Protein AF-A0A4Y9XQF5-F1 (afdb_monomer)

Structure (mmCIF, N/CA/C/O backbone):
data_AF-A0A4Y9XQF5-F1
#
_entry.id   AF-A0A4Y9XQF5-F1
#
loop_
_atom_site.group_PDB
_atom_site.id
_atom_site.type_symbol
_atom_site.label_atom_id
_atom_site.label_alt_id
_atom_site.label_comp_id
_atom_site.label_asym_id
_atom_site.label_entity_id
_atom_site.label_seq_id
_atom_site.pdbx_PDB_ins_code
_atom_site.Cartn_x
_atom_site.Cartn_y
_atom_site.Cartn_z
_atom_site.occupancy
_atom_site.B_iso_or_equiv
_atom_site.auth_seq_id
_atom_site.auth_comp_id
_atom_site.auth_asym_id
_atom_site.auth_atom_id
_atom_site.pdbx_PDB_model_num
ATOM 1 N N . MET A 1 1 ? 14.869 7.915 -9.673 1.00 49.09 1 MET A N 1
ATOM 2 C CA . MET A 1 1 ? 16.108 7.421 -10.308 1.00 49.09 1 MET A CA 1
ATOM 3 C C . MET A 1 1 ? 15.955 7.610 -11.806 1.00 49.09 1 MET A C 1
ATOM 5 O O . MET A 1 1 ? 15.829 6.635 -12.533 1.00 49.09 1 MET A O 1
ATOM 9 N N . ASP A 1 2 ? 15.892 8.864 -12.237 1.00 63.06 2 ASP A N 1
ATOM 10 C CA . ASP A 1 2 ? 15.999 9.206 -13.652 1.00 63.06 2 ASP A CA 1
ATOM 11 C C . ASP A 1 2 ? 17.441 9.650 -13.837 1.00 63.06 2 ASP A C 1
ATOM 13 O O . ASP A 1 2 ? 17.867 10.648 -13.258 1.00 63.06 2 ASP A O 1
ATOM 17 N N . GLY A 1 3 ? 18.235 8.806 -14.481 1.00 75.06 3 GLY A N 1
ATOM 18 C CA . GLY A 1 3 ? 19.676 8.971 -14.527 1.00 75.06 3 GLY A CA 1
ATOM 19 C C . GLY A 1 3 ? 20.261 8.266 -15.733 1.00 75.06 3 GLY A C 1
ATOM 20 O O . GLY A 1 3 ? 19.720 7.275 -16.222 1.00 75.06 3 GLY A O 1
ATOM 21 N N . GLY A 1 4 ? 21.371 8.806 -16.203 1.00 83.50 4 GLY A N 1
ATOM 22 C CA . GLY A 1 4 ? 22.205 8.235 -17.244 1.00 83.50 4 GLY A CA 1
ATOM 23 C C . GLY A 1 4 ? 23.658 8.529 -16.906 1.00 83.50 4 GLY A C 1
ATOM 24 O O . GLY A 1 4 ? 23.952 9.216 -15.924 1.00 83.50 4 GLY A O 1
ATOM 25 N N . PHE A 1 5 ? 24.579 8.012 -17.706 1.00 83.38 5 PHE A N 1
ATOM 26 C CA . PHE A 1 5 ? 25.991 8.330 -17.532 1.00 83.38 5 PHE A CA 1
ATOM 27 C C . PHE A 1 5 ? 26.205 9.815 -17.818 1.00 83.38 5 PHE A C 1
ATOM 29 O O . PHE A 1 5 ? 25.912 10.276 -18.916 1.00 83.38 5 PHE A O 1
ATOM 36 N N . GLN A 1 6 ? 26.660 10.576 -16.825 1.00 86.75 6 GLN A N 1
ATOM 37 C CA . GLN A 1 6 ? 26.893 12.011 -16.963 1.00 86.75 6 GLN A CA 1
ATOM 38 C C . GLN A 1 6 ? 28.387 12.286 -17.080 1.00 86.75 6 GLN A C 1
ATOM 40 O O . GLN A 1 6 ? 29.177 11.765 -16.292 1.00 86.75 6 GLN A O 1
ATOM 45 N N . ALA A 1 7 ? 28.762 13.129 -18.037 1.00 83.75 7 ALA A N 1
ATOM 46 C CA . ALA A 1 7 ? 30.109 13.676 -18.138 1.00 83.75 7 ALA A CA 1
ATOM 47 C C . ALA A 1 7 ? 30.043 15.168 -18.501 1.00 83.75 7 ALA A C 1
ATOM 49 O O . ALA A 1 7 ? 29.021 15.621 -19.030 1.00 83.75 7 ALA A O 1
ATOM 50 N N . PRO A 1 8 ? 31.098 15.949 -18.215 1.00 85.38 8 PRO A N 1
ATOM 51 C CA . PRO A 1 8 ? 31.162 17.342 -18.629 1.00 85.38 8 PRO A CA 1
ATOM 52 C C . PRO A 1 8 ? 31.182 17.424 -20.155 1.00 85.38 8 PRO A C 1
ATOM 54 O O . PRO A 1 8 ? 32.001 16.777 -20.808 1.00 85.38 8 PRO A O 1
ATOM 57 N N . ASP A 1 9 ? 30.297 18.235 -20.720 1.00 80.44 9 ASP A N 1
ATOM 58 C CA . ASP A 1 9 ? 30.325 18.565 -22.136 1.00 80.44 9 ASP A CA 1
ATOM 59 C C . ASP A 1 9 ? 31.641 19.305 -22.466 1.00 80.44 9 ASP A C 1
ATOM 61 O O . ASP A 1 9 ? 31.918 20.343 -21.854 1.00 80.44 9 ASP A O 1
ATOM 65 N N . PRO A 1 10 ? 32.451 18.827 -23.430 1.00 80.94 10 PRO A N 1
ATOM 66 C CA . PRO A 1 10 ? 33.762 19.411 -23.726 1.00 80.94 10 PRO A CA 1
ATOM 67 C C . PRO A 1 10 ? 33.732 20.875 -24.189 1.00 80.94 10 PRO A C 1
ATOM 69 O O . PRO A 1 10 ? 34.760 21.547 -24.141 1.00 80.94 10 PRO A O 1
ATOM 72 N N . ARG A 1 11 ? 32.587 21.379 -24.669 1.00 80.44 11 ARG A N 1
ATOM 73 C CA . ARG A 1 11 ? 32.434 22.748 -25.191 1.00 80.44 11 ARG A CA 1
ATOM 74 C C . ARG A 1 11 ? 31.811 23.694 -24.176 1.00 80.44 11 ARG A C 1
ATOM 76 O O . ARG A 1 11 ? 32.101 24.885 -24.209 1.00 80.44 11 ARG A O 1
ATOM 83 N N . THR A 1 12 ? 30.935 23.193 -23.311 1.00 84.88 12 THR A N 1
ATOM 84 C CA . THR A 1 12 ? 30.158 24.035 -22.384 1.00 84.88 12 THR A CA 1
ATOM 85 C C . THR A 1 12 ? 30.502 23.818 -20.912 1.00 84.88 12 THR A C 1
ATOM 87 O O . THR A 1 12 ? 30.064 24.603 -20.073 1.00 84.88 12 THR A O 1
ATOM 90 N N . GLY A 1 13 ? 31.250 22.762 -20.575 1.00 82.31 13 GLY A N 1
ATOM 91 C CA . GLY A 1 13 ? 31.612 22.389 -19.204 1.00 82.31 13 GLY A CA 1
ATOM 92 C C . GLY A 1 13 ? 30.435 21.923 -18.337 1.00 82.31 13 GLY A C 1
ATOM 93 O O . GLY A 1 13 ? 30.634 21.530 -17.189 1.00 82.31 13 GLY A O 1
ATOM 94 N N . LYS A 1 14 ? 29.202 21.954 -18.858 1.00 86.56 14 LYS A N 1
ATOM 95 C CA . LYS A 1 14 ? 28.000 21.513 -18.144 1.00 86.56 14 LYS A CA 1
ATOM 96 C C . LYS A 1 14 ? 27.903 19.994 -18.167 1.00 86.56 14 LYS A C 1
ATOM 98 O O . LYS A 1 14 ? 28.205 19.368 -19.177 1.00 86.56 14 LYS A O 1
ATOM 103 N N . LEU A 1 15 ? 27.437 19.404 -17.068 1.00 83.00 15 LEU A N 1
ATOM 104 C CA . LEU A 1 15 ? 27.129 17.976 -17.025 1.00 83.00 15 LEU A CA 1
ATOM 105 C C . LEU A 1 15 ? 25.978 17.673 -17.987 1.00 83.00 15 LEU A C 1
ATOM 107 O O . LEU A 1 15 ? 24.888 18.232 -17.856 1.00 83.00 15 LEU A O 1
ATOM 111 N N . SER A 1 16 ? 26.224 16.779 -18.938 1.00 83.88 16 SER A N 1
ATOM 112 C CA . SER A 1 16 ? 25.218 16.270 -19.866 1.00 83.88 16 SER A CA 1
ATOM 113 C C . SER A 1 16 ? 25.220 14.745 -19.862 1.00 83.88 16 SER A C 1
ATOM 115 O O . SER A 1 16 ? 26.225 14.103 -19.540 1.00 83.88 16 SER A O 1
ATOM 117 N N . VAL A 1 17 ? 24.063 14.153 -20.166 1.00 83.81 17 VAL A N 1
ATOM 118 C CA . VAL A 1 17 ? 23.943 12.699 -20.298 1.00 83.81 17 VAL A CA 1
ATOM 119 C C . VAL A 1 17 ? 24.633 12.272 -21.591 1.00 83.81 17 VAL A C 1
ATOM 121 O O . VAL A 1 17 ? 24.325 12.787 -22.664 1.00 83.81 17 VAL A O 1
ATOM 124 N N . GLN A 1 18 ? 25.560 11.331 -21.477 1.00 81.12 18 GLN A N 1
ATOM 125 C CA . GLN A 1 18 ? 26.385 10.830 -22.566 1.00 81.12 18 GLN A CA 1
ATOM 126 C C . GLN A 1 18 ? 25.919 9.446 -23.012 1.00 81.12 18 GLN A C 1
ATOM 128 O O . GLN A 1 18 ? 25.572 8.592 -22.192 1.00 81.12 18 GLN A O 1
ATOM 133 N N . ASN A 1 19 ? 25.980 9.199 -24.320 1.00 82.50 19 ASN A N 1
ATOM 134 C CA . ASN A 1 19 ? 25.888 7.850 -24.861 1.00 82.50 19 ASN A CA 1
ATOM 135 C C . ASN A 1 19 ? 27.298 7.244 -24.911 1.00 82.50 19 ASN A C 1
ATOM 137 O O . ASN A 1 19 ? 28.129 7.655 -25.716 1.00 82.50 19 ASN A O 1
ATOM 141 N N . ILE A 1 20 ? 27.555 6.264 -24.047 1.00 83.94 20 ILE A N 1
ATOM 142 C CA . ILE A 1 20 ? 28.860 5.598 -23.916 1.00 83.94 20 ILE A CA 1
ATOM 143 C C . ILE A 1 20 ? 29.009 4.361 -24.825 1.00 83.94 20 ILE A C 1
ATOM 145 O O . ILE A 1 20 ? 29.818 3.482 -24.543 1.00 83.94 20 ILE A O 1
ATOM 149 N N . GLY A 1 21 ? 28.213 4.260 -25.896 1.00 83.19 21 GLY A N 1
ATOM 150 C CA . GLY A 1 21 ? 28.225 3.121 -26.824 1.00 83.19 21 GLY A CA 1
ATOM 151 C C . GLY A 1 21 ? 27.353 1.940 -26.388 1.00 83.19 21 GLY A C 1
ATOM 152 O O . GLY A 1 21 ? 27.487 0.842 -26.923 1.00 83.19 21 GLY A O 1
ATOM 153 N N . LEU A 1 22 ? 26.456 2.152 -25.421 1.00 86.44 22 LEU A N 1
ATOM 154 C CA . LEU A 1 22 ? 25.441 1.174 -25.033 1.00 86.44 22 LEU A CA 1
ATOM 155 C C . LEU A 1 22 ? 24.178 1.346 -25.886 1.00 86.44 22 LEU A C 1
ATOM 157 O O . LEU A 1 22 ? 23.911 2.411 -26.439 1.00 86.44 22 LEU A O 1
ATOM 161 N N . SER A 1 23 ? 23.348 0.305 -25.939 1.00 87.00 23 SER A N 1
ATOM 162 C CA . SER A 1 23 ? 22.042 0.337 -26.615 1.00 87.00 23 SER A CA 1
ATOM 163 C C . SER A 1 23 ? 20.982 1.179 -25.888 1.00 87.00 23 SER A C 1
ATOM 165 O O . SER A 1 23 ? 19.836 1.238 -26.327 1.00 87.00 23 SER A O 1
ATOM 167 N N . PHE A 1 24 ? 21.349 1.827 -24.781 1.00 87.19 24 PHE A N 1
ATOM 168 C CA . PHE A 1 24 ? 20.503 2.719 -24.002 1.00 87.19 24 PHE A CA 1
ATOM 169 C C . PHE A 1 24 ? 21.320 3.896 -23.459 1.00 87.19 24 PHE A C 1
ATOM 171 O O . PHE A 1 24 ? 22.504 3.762 -23.152 1.00 87.19 24 PHE A O 1
ATOM 178 N N . THR A 1 25 ? 20.657 5.039 -23.291 1.00 86.62 25 THR A N 1
ATOM 179 C CA . THR A 1 25 ? 21.267 6.262 -22.741 1.00 86.62 25 THR A CA 1
ATOM 180 C C . THR A 1 25 ? 20.861 6.482 -21.283 1.00 86.62 25 THR A C 1
ATOM 182 O O . THR A 1 25 ? 21.684 6.851 -20.444 1.00 86.62 25 THR A O 1
ATOM 185 N N . MET A 1 26 ? 19.597 6.205 -20.956 1.00 88.00 26 MET A N 1
ATOM 186 C CA . MET A 1 26 ? 19.074 6.289 -19.595 1.00 88.00 26 MET A CA 1
ATOM 187 C C . MET A 1 26 ? 19.065 4.909 -18.945 1.00 88.00 26 MET A C 1
ATOM 189 O O . MET A 1 26 ? 18.709 3.916 -19.580 1.00 88.00 26 MET A O 1
ATOM 193 N N . TRP A 1 27 ? 19.397 4.828 -17.658 1.00 87.69 27 TRP A N 1
ATOM 194 C CA . TRP A 1 27 ? 19.518 3.548 -16.953 1.00 87.69 27 TRP A CA 1
ATOM 195 C C . TRP A 1 27 ? 18.225 2.728 -16.953 1.00 87.69 27 TRP A C 1
ATOM 197 O O . TRP A 1 27 ? 18.277 1.505 -17.038 1.00 87.69 27 TRP A O 1
ATOM 207 N N . HIS A 1 28 ? 17.056 3.374 -16.896 1.00 87.06 28 HIS A N 1
ATOM 208 C CA . HIS A 1 28 ? 15.778 2.659 -16.932 1.00 87.06 28 HIS A CA 1
ATOM 209 C C . HIS A 1 28 ? 15.523 1.971 -18.283 1.00 87.06 28 HIS A C 1
ATOM 211 O O . HIS A 1 28 ? 14.832 0.957 -18.316 1.00 87.06 28 HIS A O 1
ATOM 217 N N . ASP A 1 29 ? 16.093 2.464 -19.388 1.00 90.25 29 ASP A N 1
ATOM 218 C CA . ASP A 1 29 ? 15.920 1.864 -20.719 1.00 90.25 29 ASP A CA 1
ATOM 219 C C . ASP A 1 29 ? 16.718 0.555 -20.871 1.00 90.25 29 ASP A C 1
ATOM 221 O O . ASP A 1 29 ? 16.487 -0.207 -21.807 1.00 90.25 29 ASP A O 1
ATOM 225 N N . ALA A 1 30 ? 17.586 0.228 -19.908 1.00 91.94 30 ALA A N 1
ATOM 226 C CA . ALA A 1 30 ? 18.215 -1.085 -19.814 1.00 91.94 30 ALA A CA 1
ATOM 227 C C . ALA A 1 30 ? 17.251 -2.184 -19.330 1.00 91.94 30 ALA A C 1
ATOM 229 O O . ALA A 1 30 ? 17.494 -3.365 -19.576 1.00 91.94 30 ALA A O 1
ATOM 230 N N . LEU A 1 31 ? 16.164 -1.830 -18.631 1.00 93.38 31 LEU A N 1
ATOM 231 C CA . LEU A 1 31 ? 15.277 -2.807 -17.988 1.00 93.38 31 LEU A CA 1
ATOM 232 C C . LEU A 1 31 ? 14.642 -3.793 -18.991 1.00 93.38 31 LEU A C 1
ATOM 234 O O . LEU A 1 31 ? 14.759 -4.997 -18.751 1.00 93.38 31 LEU A O 1
ATOM 238 N N . PRO A 1 32 ? 14.074 -3.365 -20.139 1.00 93.50 32 PRO A N 1
ATOM 239 C CA . PRO A 1 32 ? 13.540 -4.307 -21.127 1.00 93.50 32 PRO A CA 1
ATOM 240 C C . PRO A 1 32 ? 14.615 -5.233 -21.716 1.00 93.50 32 PRO A C 1
ATOM 242 O O . PRO A 1 32 ? 14.356 -6.407 -21.982 1.00 93.50 32 PRO A O 1
ATOM 245 N N . LEU A 1 33 ? 15.852 -4.744 -21.876 1.00 94.19 33 LEU A N 1
ATOM 246 C CA . LEU A 1 33 ? 16.977 -5.563 -22.343 1.00 94.19 33 LEU A CA 1
ATOM 247 C C . LEU A 1 33 ? 17.315 -6.662 -21.328 1.00 94.19 33 LEU A C 1
ATOM 249 O O . LEU A 1 33 ? 17.513 -7.816 -21.707 1.00 94.19 33 LEU A O 1
ATOM 253 N N . CYS A 1 34 ? 17.313 -6.326 -20.037 1.00 93.88 34 CYS A N 1
ATOM 254 C CA . CYS A 1 34 ? 17.490 -7.291 -18.955 1.00 93.88 34 CYS A CA 1
ATOM 255 C C . CYS A 1 34 ? 16.362 -8.329 -18.928 1.00 93.88 34 CYS A C 1
ATOM 257 O O . CYS A 1 34 ? 16.639 -9.522 -18.805 1.00 93.88 34 CYS A O 1
ATOM 259 N N . ALA A 1 35 ? 15.104 -7.906 -19.076 1.00 94.50 35 ALA A N 1
ATOM 260 C CA . ALA A 1 35 ? 13.962 -8.818 -19.118 1.00 94.50 35 ALA A CA 1
ATOM 261 C C . ALA A 1 35 ? 14.067 -9.798 -20.301 1.00 94.50 35 ALA A C 1
ATOM 263 O O . ALA A 1 35 ? 13.893 -11.006 -20.126 1.00 94.50 35 ALA A O 1
ATOM 264 N N . ASN A 1 36 ? 14.448 -9.307 -21.484 1.00 94.38 36 ASN A N 1
ATOM 265 C CA . ASN A 1 36 ? 14.686 -10.141 -22.664 1.00 94.38 36 ASN A CA 1
ATOM 266 C C . ASN A 1 36 ? 15.846 -11.121 -22.460 1.00 94.38 36 ASN A C 1
ATOM 268 O O . ASN A 1 36 ? 15.717 -12.296 -22.800 1.00 94.38 36 ASN A O 1
ATOM 272 N N . ALA A 1 37 ? 16.946 -10.680 -21.847 1.00 94.56 37 ALA A N 1
ATOM 273 C CA . ALA A 1 37 ? 18.074 -11.550 -21.525 1.00 94.56 37 ALA A CA 1
ATOM 274 C C . ALA A 1 37 ? 17.695 -12.657 -20.524 1.00 94.56 37 ALA A C 1
ATOM 276 O O . ALA A 1 37 ? 18.162 -13.787 -20.663 1.00 94.56 37 ALA A O 1
ATOM 277 N N . ILE A 1 38 ? 16.831 -12.368 -19.542 1.00 94.12 38 ILE A N 1
ATOM 278 C CA . ILE A 1 38 ? 16.291 -13.382 -18.621 1.00 94.12 38 ILE A CA 1
ATOM 279 C C . ILE A 1 38 ? 15.457 -14.405 -19.400 1.00 94.12 38 ILE A C 1
ATOM 281 O O . ILE A 1 38 ? 15.679 -15.608 -19.264 1.00 94.12 38 ILE A O 1
ATOM 285 N N . ARG A 1 39 ? 14.543 -13.946 -20.264 1.00 92.69 39 ARG A N 1
ATOM 286 C CA . ARG A 1 39 ? 13.700 -14.839 -21.078 1.00 92.69 39 ARG A CA 1
ATOM 287 C C . ARG A 1 39 ? 14.516 -15.707 -22.034 1.00 92.69 39 ARG A C 1
ATOM 289 O O . ARG A 1 39 ? 14.214 -16.888 -22.175 1.00 92.69 39 ARG A O 1
ATOM 296 N N . ALA A 1 40 ? 15.582 -15.165 -22.622 1.00 94.19 40 ALA A N 1
ATOM 297 C CA . ALA A 1 40 ? 16.465 -15.889 -23.539 1.00 94.19 40 ALA A CA 1
ATOM 298 C C . ALA A 1 40 ? 17.167 -17.099 -22.894 1.00 94.19 40 ALA A C 1
ATOM 300 O O . ALA A 1 40 ? 17.552 -18.028 -23.598 1.00 94.19 40 ALA A O 1
ATOM 301 N N . ARG A 1 41 ? 17.298 -17.136 -21.560 1.00 91.88 41 ARG A N 1
ATOM 302 C CA . ARG A 1 41 ? 17.838 -18.304 -20.838 1.00 91.88 41 ARG A CA 1
ATOM 303 C C . ARG A 1 41 ? 16.881 -19.497 -20.818 1.00 91.88 41 ARG A C 1
ATOM 305 O O . ARG A 1 41 ? 17.304 -20.585 -20.441 1.00 91.88 41 ARG A O 1
ATOM 312 N N . GLY A 1 42 ? 15.605 -19.298 -21.159 1.00 89.00 42 GLY A N 1
ATOM 313 C CA . GLY A 1 42 ? 14.605 -20.365 -21.249 1.00 89.00 42 GLY A CA 1
ATOM 314 C C . GLY A 1 42 ? 14.233 -21.015 -19.913 1.00 89.00 42 GLY A C 1
ATOM 315 O O . GLY A 1 42 ? 13.722 -22.129 -19.907 1.00 89.00 42 GLY A O 1
ATOM 316 N N . ARG A 1 43 ? 14.500 -20.350 -18.781 1.00 90.25 43 ARG A N 1
ATOM 317 C CA . ARG A 1 43 ? 14.237 -20.866 -17.429 1.00 90.25 43 ARG A CA 1
ATOM 318 C C . ARG A 1 43 ? 12.836 -20.474 -16.942 1.00 90.25 43 ARG A C 1
ATOM 320 O O . ARG A 1 43 ? 12.606 -19.287 -16.698 1.00 90.25 43 ARG A O 1
ATOM 327 N N . PRO A 1 44 ? 11.895 -21.424 -16.772 1.00 83.38 44 PRO A N 1
ATOM 328 C CA . PRO A 1 44 ? 10.521 -21.101 -16.380 1.00 83.38 44 PRO A CA 1
ATOM 329 C C . PRO A 1 44 ? 10.407 -20.456 -14.991 1.00 83.38 44 PRO A C 1
ATOM 331 O O . PRO A 1 44 ? 9.535 -19.619 -14.774 1.00 83.38 44 PRO A O 1
ATOM 334 N N . ASP A 1 45 ? 11.307 -20.793 -14.066 1.00 84.75 45 ASP A N 1
ATOM 335 C CA . ASP A 1 45 ? 11.369 -20.239 -12.707 1.00 84.75 45 ASP A CA 1
ATOM 336 C C . ASP A 1 45 ? 11.851 -18.776 -12.662 1.00 84.75 45 ASP A C 1
ATOM 338 O O . ASP A 1 45 ? 11.676 -18.084 -11.656 1.00 84.75 45 ASP A O 1
ATOM 342 N N . GLU A 1 46 ? 12.434 -18.273 -13.754 1.00 89.94 46 GLU A N 1
ATOM 343 C CA . GLU A 1 46 ? 12.861 -16.877 -13.889 1.00 89.94 46 GLU A CA 1
ATOM 344 C C . GLU A 1 46 ? 11.837 -16.009 -14.645 1.00 89.94 46 GLU A C 1
ATOM 346 O O . GLU A 1 46 ? 11.996 -14.786 -14.686 1.00 89.94 46 GLU A O 1
ATOM 351 N N . ALA A 1 47 ? 10.760 -16.594 -15.185 1.00 89.06 47 ALA A N 1
ATOM 352 C CA . ALA A 1 47 ? 9.738 -15.863 -15.942 1.00 89.06 47 ALA A CA 1
ATOM 353 C C . ALA A 1 47 ? 9.102 -14.732 -15.117 1.00 89.06 47 ALA A C 1
ATOM 355 O O . ALA A 1 47 ? 8.932 -13.614 -15.607 1.00 89.06 47 ALA A O 1
ATOM 356 N N . ASP A 1 48 ? 8.838 -14.989 -13.833 1.00 91.56 48 ASP A N 1
ATOM 357 C CA . ASP A 1 48 ? 8.271 -13.986 -12.934 1.00 91.56 48 ASP A CA 1
ATOM 358 C C . ASP A 1 48 ? 9.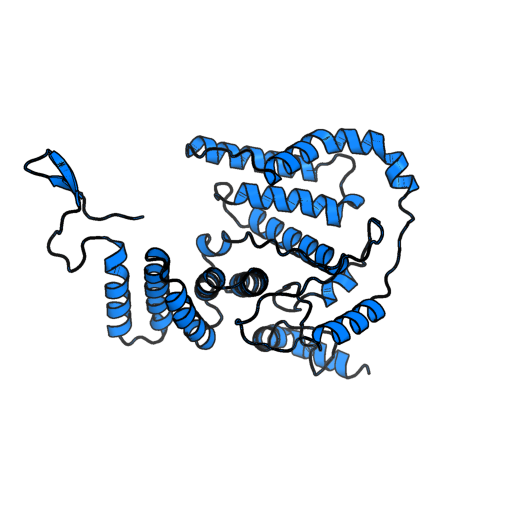225 -12.800 -12.707 1.00 91.56 48 ASP A C 1
ATOM 360 O O . ASP A 1 48 ? 8.771 -11.660 -12.581 1.00 91.56 48 ASP A O 1
ATOM 364 N N . LYS A 1 49 ? 10.546 -13.043 -12.719 1.00 92.00 49 LYS A N 1
ATOM 365 C CA . LYS A 1 49 ? 11.573 -11.996 -12.579 1.00 92.00 49 LYS A CA 1
ATOM 366 C C . LYS A 1 49 ? 11.596 -11.088 -13.807 1.00 92.00 49 LYS A C 1
ATOM 368 O O . LYS A 1 49 ? 11.677 -9.874 -13.644 1.00 92.00 49 LYS A O 1
ATOM 373 N N . ALA A 1 50 ? 11.499 -11.655 -15.011 1.00 94.12 50 ALA A N 1
ATOM 374 C CA . ALA A 1 50 ? 11.426 -10.873 -16.246 1.00 94.12 50 ALA A CA 1
ATOM 375 C C . ALA A 1 50 ? 10.177 -9.977 -16.268 1.00 94.12 50 ALA A C 1
ATOM 377 O O . ALA A 1 50 ? 10.279 -8.783 -16.544 1.00 94.12 50 ALA A O 1
ATOM 378 N N . ASP A 1 51 ? 9.020 -10.520 -15.878 1.00 94.31 51 ASP A N 1
ATOM 379 C CA . ASP A 1 51 ? 7.772 -9.754 -15.831 1.00 94.31 51 ASP A CA 1
ATOM 380 C C . ASP A 1 51 ? 7.826 -8.631 -14.782 1.00 94.31 51 ASP A C 1
ATOM 382 O O . ASP A 1 51 ? 7.360 -7.525 -15.042 1.00 94.31 51 ASP A O 1
ATOM 386 N N . MET A 1 52 ? 8.451 -8.856 -13.619 1.00 92.94 52 MET A N 1
ATOM 387 C CA . MET A 1 52 ? 8.666 -7.792 -12.626 1.00 92.94 52 MET A CA 1
ATOM 388 C C . MET A 1 52 ? 9.531 -6.643 -13.169 1.00 92.94 52 MET A C 1
ATOM 390 O O . MET A 1 52 ? 9.267 -5.480 -12.856 1.00 92.94 52 MET A O 1
ATOM 394 N N . VAL A 1 53 ? 10.550 -6.950 -13.977 1.00 94.25 53 VAL A N 1
ATOM 395 C CA . VAL A 1 53 ? 11.430 -5.944 -14.592 1.00 94.25 53 VAL A CA 1
ATOM 396 C C . VAL A 1 53 ? 10.672 -5.113 -15.631 1.00 94.25 53 VAL A C 1
ATOM 398 O O . VAL A 1 53 ? 10.749 -3.883 -15.586 1.00 94.25 53 VAL A O 1
ATOM 401 N N . ASP A 1 54 ? 9.876 -5.749 -16.494 1.00 94.62 54 ASP A N 1
ATOM 402 C CA . ASP A 1 54 ? 9.042 -5.039 -17.475 1.00 94.62 54 ASP A CA 1
ATOM 403 C C . ASP A 1 54 ? 7.979 -4.173 -16.803 1.00 94.62 54 ASP A C 1
ATOM 405 O O . ASP A 1 54 ? 7.808 -3.006 -17.153 1.00 94.62 54 ASP A O 1
ATOM 409 N N . LEU A 1 55 ? 7.304 -4.700 -15.779 1.00 92.44 55 LEU A N 1
ATOM 410 C CA . LEU A 1 55 ? 6.346 -3.926 -14.994 1.00 92.44 55 LEU A CA 1
ATOM 411 C C . LEU A 1 55 ? 7.008 -2.696 -14.370 1.00 92.44 55 LEU A C 1
ATOM 413 O O . LEU A 1 55 ? 6.438 -1.606 -14.410 1.00 92.44 55 LEU A O 1
ATOM 417 N N . LYS A 1 56 ? 8.228 -2.829 -13.832 1.00 89.62 56 LYS A N 1
ATOM 418 C CA . LYS A 1 56 ? 8.954 -1.682 -13.277 1.00 89.62 56 LYS A CA 1
ATOM 419 C C . LYS A 1 56 ? 9.274 -0.640 -14.347 1.00 89.62 56 LYS A C 1
ATOM 421 O O . LYS A 1 56 ? 9.114 0.547 -14.072 1.00 89.62 56 LYS A O 1
ATOM 426 N N . TYR A 1 57 ? 9.695 -1.065 -15.537 1.00 91.62 57 TYR A N 1
ATOM 427 C CA . TYR A 1 57 ? 9.934 -0.170 -16.670 1.00 91.62 57 TYR A CA 1
ATOM 428 C C . TYR A 1 57 ? 8.668 0.595 -17.073 1.00 91.62 57 TYR A C 1
ATOM 430 O O . TYR A 1 57 ? 8.686 1.824 -17.132 1.00 91.62 57 TYR A O 1
ATOM 438 N N . LEU A 1 58 ? 7.554 -0.115 -17.270 1.00 90.00 58 LEU A N 1
ATOM 439 C CA . LEU A 1 58 ? 6.279 0.486 -17.668 1.00 90.00 58 LEU A CA 1
ATOM 440 C C . LEU A 1 58 ? 5.767 1.481 -16.620 1.00 90.00 58 LEU A C 1
ATOM 442 O O . LEU A 1 58 ? 5.308 2.564 -16.976 1.00 90.00 58 LEU A O 1
ATOM 446 N N . ILE A 1 59 ? 5.910 1.163 -15.329 1.00 85.88 59 ILE A N 1
ATOM 447 C CA . ILE A 1 59 ? 5.564 2.078 -14.231 1.00 85.88 59 ILE A CA 1
ATOM 448 C C . ILE A 1 59 ? 6.445 3.335 -14.266 1.00 85.88 59 ILE A C 1
ATOM 450 O O . ILE A 1 59 ? 5.930 4.438 -14.102 1.00 85.88 59 ILE A O 1
ATOM 454 N N . LEU A 1 60 ? 7.754 3.199 -14.514 1.00 84.56 60 LEU A N 1
ATOM 455 C CA . LEU A 1 60 ? 8.663 4.348 -14.641 1.00 84.56 60 LEU A CA 1
ATOM 456 C C . LEU A 1 60 ? 8.323 5.235 -15.847 1.00 84.56 60 LEU A C 1
ATOM 458 O O . LEU A 1 60 ? 8.461 6.450 -15.758 1.00 84.56 60 LEU A O 1
ATOM 462 N N . LYS A 1 61 ? 7.837 4.650 -16.946 1.00 86.00 61 LYS A N 1
ATOM 463 C CA . LYS A 1 61 ? 7.374 5.378 -18.140 1.00 86.00 61 LYS A CA 1
ATOM 464 C C . LYS A 1 61 ? 5.929 5.882 -18.039 1.00 86.00 61 LYS A C 1
ATOM 466 O O . LYS A 1 61 ? 5.394 6.360 -19.034 1.00 86.00 61 LYS A O 1
ATOM 471 N N . ALA A 1 62 ? 5.290 5.756 -16.872 1.00 84.69 62 ALA A N 1
ATOM 472 C CA . ALA A 1 62 ? 3.879 6.084 -16.652 1.00 84.69 62 ALA A CA 1
ATOM 473 C C . ALA A 1 62 ? 2.898 5.343 -17.594 1.00 84.69 62 ALA A C 1
ATOM 475 O O . ALA A 1 62 ? 1.762 5.766 -17.796 1.00 84.69 62 ALA A O 1
ATOM 476 N N . GLN A 1 63 ? 3.298 4.191 -18.139 1.00 88.31 63 GLN A N 1
ATOM 477 C CA . GLN A 1 63 ? 2.487 3.352 -19.027 1.00 88.31 63 GLN A CA 1
ATOM 478 C C . GLN A 1 63 ? 1.648 2.347 -18.224 1.00 88.31 63 GLN A C 1
ATOM 480 O O . GLN A 1 63 ? 1.747 1.128 -18.390 1.00 88.31 63 GLN A O 1
ATOM 485 N N . VAL A 1 64 ? 0.801 2.871 -17.334 1.00 86.19 64 VAL A N 1
ATOM 486 C CA . VAL A 1 64 ? 0.029 2.074 -16.363 1.00 86.19 64 VAL A CA 1
ATOM 487 C C . VAL A 1 64 ? -0.899 1.066 -17.047 1.00 86.19 64 VAL A C 1
ATOM 489 O O . VAL A 1 64 ? -0.954 -0.087 -16.629 1.00 86.19 64 VAL A O 1
ATOM 492 N N . ALA A 1 65 ? -1.569 1.445 -18.140 1.00 87.62 65 ALA A N 1
ATOM 493 C CA . ALA A 1 65 ? -2.489 0.553 -18.851 1.00 87.62 65 ALA A CA 1
ATOM 494 C C . ALA A 1 65 ? -1.804 -0.738 -19.343 1.00 87.62 65 ALA A C 1
ATOM 496 O O . ALA A 1 65 ? -2.330 -1.837 -19.165 1.00 87.62 65 ALA A O 1
ATOM 497 N N . GLN A 1 66 ? -0.594 -0.625 -19.899 1.00 90.19 66 GLN A N 1
ATOM 498 C CA . GLN A 1 66 ? 0.181 -1.786 -20.348 1.00 90.19 66 GLN A CA 1
ATOM 499 C C . GLN A 1 66 ? 0.675 -2.620 -19.160 1.00 90.19 66 GLN A C 1
ATOM 501 O O . GLN A 1 66 ? 0.618 -3.852 -19.201 1.00 90.19 66 GLN A O 1
ATOM 506 N N . ALA A 1 67 ? 1.097 -1.959 -18.076 1.00 89.62 67 ALA A N 1
ATOM 507 C CA . ALA A 1 67 ? 1.519 -2.636 -16.854 1.00 89.62 67 ALA A CA 1
ATOM 508 C C . ALA A 1 67 ? 0.383 -3.486 -16.260 1.00 89.62 67 ALA A C 1
ATOM 510 O O . ALA A 1 67 ? 0.603 -4.641 -15.895 1.00 89.62 67 ALA A O 1
ATOM 511 N N . VAL A 1 68 ? -0.849 -2.969 -16.237 1.00 88.50 68 VAL A N 1
ATOM 512 C CA . VAL A 1 68 ? -2.029 -3.706 -15.756 1.00 88.50 68 VAL A CA 1
ATOM 513 C C . VAL A 1 68 ? -2.272 -4.972 -16.579 1.00 88.50 68 VAL A C 1
ATOM 515 O O . VAL A 1 68 ? -2.523 -6.031 -16.004 1.00 88.50 68 VAL A O 1
ATOM 518 N N . VAL A 1 69 ? -2.155 -4.913 -17.910 1.00 92.44 69 VAL A N 1
ATOM 519 C CA . VAL A 1 69 ? -2.353 -6.087 -18.783 1.00 92.44 69 VAL A CA 1
ATOM 520 C C . VAL A 1 69 ? -1.348 -7.196 -18.466 1.00 92.44 69 VAL A C 1
ATOM 522 O O . VAL A 1 69 ? -1.738 -8.360 -18.329 1.00 92.44 69 VAL A O 1
ATOM 525 N N . ILE A 1 70 ? -0.066 -6.849 -18.317 1.00 93.00 70 ILE A N 1
ATOM 526 C CA . ILE A 1 70 ? 0.982 -7.816 -17.960 1.00 93.00 70 ILE A CA 1
ATOM 527 C C . ILE A 1 70 ? 0.726 -8.375 -16.559 1.00 93.00 70 ILE A C 1
ATOM 529 O O . ILE A 1 70 ? 0.729 -9.593 -16.371 1.00 93.00 70 ILE A O 1
ATOM 533 N N . ALA A 1 71 ? 0.432 -7.510 -15.589 1.00 90.69 71 ALA A N 1
ATOM 534 C CA . ALA A 1 71 ? 0.202 -7.916 -14.209 1.00 90.69 71 ALA A CA 1
ATOM 535 C C . ALA A 1 71 ? -1.008 -8.855 -14.069 1.00 90.69 71 ALA A C 1
ATOM 537 O O . ALA A 1 71 ? -0.924 -9.837 -13.333 1.00 90.69 71 ALA A O 1
ATOM 538 N N . ARG A 1 72 ? -2.104 -8.638 -14.817 1.00 89.00 72 ARG A N 1
ATOM 539 C CA . ARG A 1 72 ? -3.273 -9.542 -14.806 1.00 89.00 72 ARG A CA 1
ATOM 540 C C . ARG A 1 72 ? -2.904 -10.952 -15.265 1.00 89.00 72 ARG A C 1
ATOM 542 O O . ARG A 1 72 ? -3.277 -11.921 -14.605 1.00 89.00 72 ARG A O 1
ATOM 549 N N . LYS A 1 73 ? -2.138 -11.072 -16.355 1.00 90.81 73 LYS A N 1
ATOM 550 C CA . LYS A 1 73 ? -1.650 -12.371 -16.852 1.00 90.81 73 LYS A CA 1
ATOM 551 C C . LYS A 1 73 ? -0.690 -13.023 -15.854 1.00 90.81 73 LYS A C 1
ATOM 553 O O . LYS A 1 73 ? -0.790 -14.219 -15.589 1.00 90.81 73 LYS A O 1
ATOM 558 N N . ALA A 1 74 ? 0.199 -12.233 -15.260 1.00 90.94 74 ALA A N 1
ATOM 559 C CA . ALA A 1 74 ? 1.184 -12.721 -14.306 1.00 90.94 74 ALA A CA 1
ATOM 560 C C . ALA A 1 74 ? 0.538 -13.234 -13.003 1.00 90.94 74 ALA A C 1
ATOM 562 O O . ALA A 1 74 ? 0.920 -14.297 -12.524 1.00 90.94 74 ALA A O 1
ATOM 563 N N . VAL A 1 75 ? -0.505 -12.571 -12.482 1.00 86.94 75 VAL A N 1
ATOM 564 C CA . VAL A 1 75 ? -1.268 -13.045 -11.305 1.00 86.94 75 VAL A CA 1
ATOM 565 C C . VAL A 1 75 ? -1.980 -14.371 -11.575 1.00 86.94 75 VAL A C 1
ATOM 567 O O . VAL A 1 75 ? -2.043 -15.215 -10.684 1.00 86.94 75 VAL A O 1
ATOM 570 N N . GLN A 1 76 ? -2.509 -14.578 -12.785 1.00 86.00 76 GLN A N 1
ATOM 571 C CA . GLN A 1 76 ? -3.130 -15.858 -13.150 1.00 86.00 76 GLN A CA 1
ATOM 572 C C . GLN A 1 76 ? -2.110 -17.003 -13.162 1.00 86.00 76 GLN A C 1
ATOM 574 O O . GLN A 1 76 ? -2.443 -18.115 -12.758 1.00 86.00 76 GLN A O 1
ATOM 579 N N . ARG A 1 77 ? -0.872 -16.724 -13.592 1.00 88.38 77 ARG A N 1
ATOM 580 C CA . ARG A 1 77 ? 0.230 -17.694 -13.593 1.00 88.38 77 ARG A CA 1
ATOM 581 C C . ARG A 1 77 ? 0.770 -17.951 -12.186 1.00 88.38 77 ARG A C 1
ATOM 583 O O . ARG A 1 77 ? 0.937 -19.104 -11.802 1.00 88.38 77 ARG A O 1
ATOM 590 N N . ASN A 1 78 ? 1.045 -16.891 -11.428 1.00 87.06 78 ASN A N 1
ATOM 591 C CA . ASN A 1 78 ? 1.571 -16.967 -10.072 1.00 87.06 78 ASN A CA 1
ATOM 592 C C . ASN A 1 78 ? 0.936 -15.891 -9.165 1.00 87.06 78 ASN A C 1
ATOM 594 O O . ASN A 1 78 ? 1.397 -14.744 -9.128 1.00 87.06 78 ASN A O 1
ATOM 598 N N . PRO A 1 79 ? -0.095 -16.247 -8.376 1.00 84.38 79 PRO A N 1
ATOM 599 C CA . PRO A 1 79 ? -0.803 -15.298 -7.521 1.00 84.38 79 PRO A CA 1
ATOM 600 C C . PRO A 1 79 ? -0.042 -14.944 -6.235 1.00 84.38 79 PRO A C 1
ATOM 602 O O . PRO A 1 79 ? -0.577 -14.189 -5.425 1.00 84.38 79 PRO A O 1
ATOM 605 N N . HIS A 1 80 ? 1.166 -15.475 -6.017 1.00 84.50 80 HIS A N 1
ATOM 606 C CA . HIS A 1 80 ? 1.953 -15.281 -4.793 1.00 84.50 80 HIS A CA 1
ATOM 607 C C . HIS A 1 80 ? 3.034 -14.198 -4.911 1.00 84.50 80 HIS A C 1
ATOM 609 O O . HIS A 1 80 ? 3.850 -14.042 -4.003 1.00 84.50 80 HIS A O 1
ATOM 615 N N . ILE A 1 81 ? 3.061 -13.440 -6.009 1.00 87.94 81 ILE A N 1
ATOM 616 C CA . ILE A 1 81 ? 4.011 -12.342 -6.207 1.00 87.94 81 ILE A CA 1
ATOM 617 C C . ILE A 1 81 ? 3.324 -11.005 -5.912 1.00 87.94 81 ILE A C 1
ATOM 619 O O . ILE A 1 81 ? 2.539 -10.490 -6.708 1.00 87.94 81 ILE A O 1
ATOM 623 N N . GLY A 1 82 ? 3.667 -10.402 -4.771 1.00 84.44 82 GLY A N 1
ATOM 624 C CA . GLY A 1 82 ? 3.066 -9.143 -4.311 1.00 84.44 82 GLY A CA 1
ATOM 625 C C . GLY A 1 82 ? 3.231 -7.967 -5.280 1.00 84.44 82 GLY A C 1
ATOM 626 O O . GLY A 1 82 ? 2.356 -7.109 -5.372 1.00 84.44 82 GLY A O 1
ATOM 627 N N . PHE A 1 83 ? 4.325 -7.944 -6.048 1.00 88.12 83 PHE A N 1
ATOM 628 C CA . PHE A 1 83 ? 4.608 -6.865 -7.000 1.00 88.12 83 PHE A CA 1
ATOM 629 C C . PHE A 1 83 ? 3.583 -6.778 -8.140 1.00 88.12 83 PHE A C 1
ATOM 631 O O . PHE A 1 83 ? 3.345 -5.692 -8.665 1.00 88.12 83 PHE A O 1
ATOM 638 N N . TYR A 1 84 ? 2.931 -7.886 -8.504 1.00 90.12 84 TYR A N 1
ATOM 639 C CA . TYR A 1 84 ? 1.885 -7.850 -9.526 1.00 90.12 84 TYR A CA 1
ATOM 640 C C . TYR A 1 84 ? 0.645 -7.119 -9.030 1.00 90.12 84 TYR A C 1
ATOM 642 O O . TYR A 1 84 ? 0.104 -6.282 -9.743 1.00 90.12 84 TYR A O 1
ATOM 650 N N . TYR A 1 85 ? 0.246 -7.357 -7.780 1.00 83.88 85 TYR A N 1
ATOM 651 C CA . TYR A 1 85 ? -0.849 -6.613 -7.163 1.00 83.88 85 TYR A CA 1
ATOM 652 C C . TYR A 1 85 ? -0.519 -5.125 -7.054 1.00 83.88 85 TYR A C 1
ATOM 654 O O . TYR A 1 85 ? -1.379 -4.309 -7.354 1.00 83.88 85 TYR A O 1
ATOM 662 N N . TYR A 1 86 ? 0.732 -4.766 -6.741 1.00 83.31 86 TYR A N 1
ATOM 663 C CA . TYR A 1 86 ? 1.174 -3.369 -6.790 1.00 83.31 86 TYR A CA 1
ATOM 664 C C . TYR A 1 86 ? 0.934 -2.724 -8.163 1.00 83.31 86 TYR A C 1
ATOM 666 O O . TYR A 1 86 ? 0.338 -1.654 -8.238 1.00 83.31 86 TYR A O 1
ATOM 674 N N . ALA A 1 87 ? 1.342 -3.387 -9.247 1.00 86.88 87 ALA A N 1
ATOM 675 C CA . ALA A 1 87 ? 1.119 -2.875 -10.597 1.00 86.88 87 ALA A CA 1
ATOM 676 C C . ALA A 1 87 ? -0.376 -2.752 -10.952 1.00 86.88 87 ALA A C 1
ATOM 678 O O . ALA A 1 87 ? -0.754 -1.817 -11.653 1.00 86.88 87 ALA A O 1
ATOM 679 N N . LEU A 1 88 ? -1.227 -3.658 -10.453 1.00 83.00 88 LEU A N 1
ATOM 680 C CA . LEU A 1 88 ? -2.678 -3.593 -10.661 1.00 83.00 88 LEU A CA 1
ATOM 681 C C . LEU A 1 88 ? -3.326 -2.410 -9.929 1.00 83.00 88 LEU A C 1
ATOM 683 O O . LEU A 1 88 ? -4.183 -1.752 -10.512 1.00 83.00 88 LEU A O 1
ATOM 687 N N . ILE A 1 89 ? -2.890 -2.112 -8.700 1.00 78.12 89 ILE A N 1
ATOM 688 C CA . ILE A 1 89 ? -3.427 -1.008 -7.879 1.00 78.12 89 ILE A CA 1
ATOM 689 C C . ILE A 1 89 ? -3.258 0.347 -8.572 1.00 78.12 89 ILE A C 1
ATOM 691 O O . ILE A 1 89 ? -4.117 1.215 -8.461 1.00 78.12 89 ILE A O 1
ATOM 695 N N . LEU A 1 90 ? -2.159 0.538 -9.309 1.00 76.25 90 LEU A N 1
ATOM 696 C CA . LEU A 1 90 ? -1.878 1.802 -9.996 1.00 76.25 90 LEU A CA 1
ATOM 697 C C . LEU A 1 90 ? -2.911 2.155 -11.076 1.00 76.25 90 LEU A C 1
ATOM 699 O O . LEU A 1 90 ? -3.006 3.322 -11.446 1.00 76.25 90 LEU A O 1
ATOM 703 N N . GLY A 1 91 ? -3.645 1.168 -11.599 1.00 72.25 91 GLY A N 1
ATOM 704 C CA . GLY A 1 91 ? -4.649 1.355 -12.648 1.00 72.25 91 GLY A CA 1
ATOM 705 C C . GLY A 1 91 ? -6.069 0.976 -12.234 1.00 72.25 91 GLY A C 1
ATOM 706 O O . GLY A 1 91 ? -6.912 0.798 -13.110 1.00 72.25 91 GLY A O 1
ATOM 707 N N . SER A 1 92 ? -6.329 0.798 -10.940 1.00 69.44 92 SER A N 1
ATOM 708 C CA . SER A 1 92 ? -7.653 0.471 -10.404 1.00 69.44 92 SER A CA 1
ATOM 709 C C . SER A 1 92 ? -8.315 1.684 -9.758 1.00 69.44 92 SER A C 1
ATOM 711 O O . SER A 1 92 ? -7.628 2.576 -9.259 1.00 69.44 92 SER A O 1
ATOM 713 N N . ASP A 1 93 ? -9.645 1.678 -9.683 1.00 64.50 93 ASP A N 1
ATOM 714 C CA . ASP A 1 93 ? -10.365 2.577 -8.783 1.00 64.50 93 ASP A CA 1
ATOM 715 C C . ASP A 1 93 ? -10.033 2.287 -7.306 1.00 64.50 93 ASP A C 1
ATOM 717 O O . ASP A 1 93 ? -9.373 1.304 -6.961 1.00 64.50 93 ASP A O 1
ATOM 721 N N . MET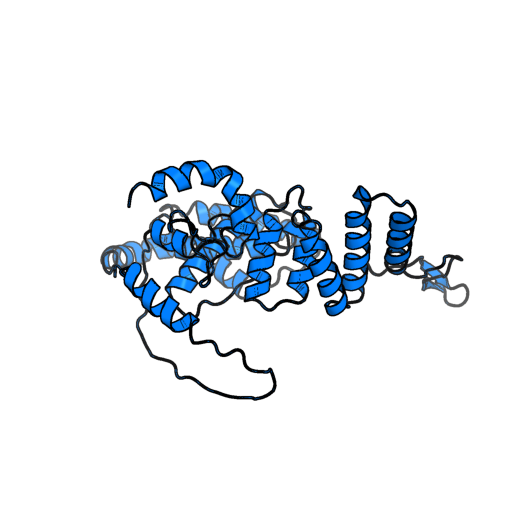 A 1 94 ? -10.486 3.167 -6.413 1.00 54.19 94 MET A N 1
ATOM 722 C CA . MET A 1 94 ? -10.165 3.102 -4.987 1.00 54.19 94 MET A CA 1
ATOM 723 C C . MET A 1 94 ? -10.645 1.808 -4.313 1.00 54.19 94 MET A C 1
ATOM 725 O O . MET A 1 94 ? -9.957 1.283 -3.434 1.00 54.19 94 MET A O 1
ATOM 729 N N . SER A 1 95 ? -11.797 1.275 -4.724 1.00 55.75 95 SER A N 1
ATOM 730 C CA . SER A 1 95 ? -12.379 0.082 -4.108 1.00 55.75 95 SER A CA 1
ATOM 731 C C . SER A 1 95 ? -11.653 -1.191 -4.548 1.00 55.75 95 SER A C 1
ATOM 733 O O . SER A 1 95 ? -11.258 -2.015 -3.715 1.00 55.75 95 SER A O 1
ATOM 735 N N . GLU A 1 96 ? -11.382 -1.319 -5.846 1.00 63.47 96 GLU A N 1
ATOM 736 C CA . GLU A 1 96 ? -10.642 -2.442 -6.408 1.00 63.47 96 GLU A CA 1
ATOM 737 C C . GLU A 1 96 ? -9.161 -2.385 -6.003 1.00 63.47 96 GLU A C 1
ATOM 739 O O . GLU A 1 96 ? -8.570 -3.404 -5.634 1.00 63.47 96 GLU A O 1
ATOM 744 N N . GLY A 1 97 ? -8.573 -1.188 -5.939 1.00 64.38 97 GLY A N 1
ATOM 745 C CA . GLY A 1 97 ? -7.211 -0.973 -5.453 1.00 64.38 97 GLY A CA 1
ATOM 746 C C . GLY A 1 97 ? -7.021 -1.440 -4.015 1.00 64.38 97 GLY A C 1
ATOM 747 O O . GLY A 1 97 ? -6.055 -2.147 -3.720 1.00 64.38 97 GLY A O 1
ATOM 748 N N . LEU A 1 98 ? -7.967 -1.143 -3.120 1.00 61.66 98 LEU A N 1
ATOM 749 C CA . LEU A 1 98 ? -7.919 -1.637 -1.742 1.00 61.66 98 LEU A CA 1
ATOM 750 C C . LEU A 1 98 ? -7.972 -3.172 -1.688 1.00 61.66 98 LEU A C 1
ATOM 752 O O . LEU A 1 98 ? -7.198 -3.800 -0.954 1.00 61.66 98 LEU A O 1
ATOM 756 N N . ARG A 1 99 ? -8.843 -3.796 -2.496 1.00 65.25 99 ARG A N 1
ATOM 757 C CA . ARG A 1 99 ? -8.958 -5.262 -2.554 1.00 65.25 99 ARG A CA 1
ATOM 758 C C . ARG A 1 99 ? -7.644 -5.905 -2.995 1.00 65.25 99 ARG A C 1
ATOM 760 O O . ARG A 1 99 ? -7.177 -6.864 -2.367 1.00 65.25 99 ARG A O 1
ATOM 767 N N . LEU A 1 100 ? -7.043 -5.358 -4.048 1.00 68.19 100 LEU A N 1
ATOM 768 C CA . LEU A 1 100 ? -5.774 -5.809 -4.612 1.00 68.19 100 LEU A CA 1
ATOM 769 C C . LEU A 1 100 ? -4.606 -5.603 -3.643 1.00 68.19 100 LEU A C 1
ATOM 771 O O . LEU A 1 100 ? -3.807 -6.523 -3.471 1.00 68.19 100 LEU A O 1
ATOM 775 N N . ALA A 1 101 ? -4.535 -4.454 -2.965 1.00 67.50 101 ALA A N 1
ATOM 776 C CA . ALA A 1 101 ? -3.498 -4.138 -1.979 1.00 67.50 101 ALA A CA 1
ATOM 777 C C . ALA A 1 101 ? -3.409 -5.208 -0.899 1.00 67.50 101 ALA A C 1
ATOM 779 O O . ALA A 1 101 ? -2.362 -5.817 -0.675 1.00 67.50 101 ALA A O 1
ATOM 780 N N . LYS A 1 102 ? -4.543 -5.507 -0.281 1.00 67.06 102 LYS A N 1
ATOM 781 C CA . LYS A 1 102 ? -4.614 -6.497 0.783 1.00 67.06 102 LYS A CA 1
ATOM 782 C C . LYS A 1 102 ? -4.306 -7.916 0.310 1.00 67.06 102 LYS A C 1
ATOM 784 O O . LYS A 1 102 ? -3.664 -8.677 1.031 1.00 67.06 102 LYS A O 1
ATOM 789 N N . LYS A 1 103 ? -4.722 -8.284 -0.907 1.00 72.19 103 LYS A N 1
ATOM 790 C CA . LYS A 1 103 ? -4.363 -9.578 -1.509 1.00 72.19 103 LYS A CA 1
ATOM 791 C C . LYS A 1 103 ? -2.853 -9.666 -1.751 1.00 72.19 103 LYS A C 1
ATOM 793 O O . LYS A 1 103 ? -2.234 -10.669 -1.400 1.00 72.19 103 LYS A O 1
ATOM 798 N N . GLY A 1 104 ? -2.250 -8.585 -2.247 1.00 74.00 104 GLY A N 1
ATOM 799 C CA . GLY A 1 104 ? -0.804 -8.445 -2.397 1.00 74.00 104 GLY A CA 1
ATOM 800 C C . GLY A 1 104 ? -0.049 -8.588 -1.077 1.00 74.00 104 GLY A C 1
ATOM 801 O O . GLY A 1 104 ? 0.957 -9.291 -1.036 1.00 74.00 104 GLY A O 1
ATOM 802 N N . LEU A 1 105 ? -0.562 -8.020 0.017 1.00 69.06 105 LEU A N 1
ATOM 803 C CA . LEU A 1 105 ? 0.055 -8.099 1.349 1.00 69.06 105 LEU A CA 1
ATOM 804 C C . LEU A 1 105 ? 0.080 -9.507 1.958 1.00 69.06 105 LEU A C 1
ATOM 806 O O . LEU A 1 105 ? 0.885 -9.776 2.846 1.00 69.06 105 LEU A O 1
ATOM 810 N N . LYS A 1 106 ? -0.755 -10.431 1.475 1.00 72.88 106 LYS A N 1
ATOM 811 C CA . LYS A 1 106 ? -0.702 -11.843 1.890 1.00 72.88 106 LYS A CA 1
ATOM 812 C C . LYS A 1 106 ? 0.366 -12.651 1.150 1.00 72.88 106 LYS A C 1
ATOM 814 O O . LYS A 1 106 ? 0.586 -13.814 1.485 1.00 72.88 106 LYS A O 1
ATOM 819 N N . CYS A 1 107 ? 1.023 -12.074 0.146 1.00 76.56 107 CYS A N 1
ATOM 820 C CA . CYS A 1 107 ? 2.063 -12.772 -0.599 1.00 76.56 107 CYS A CA 1
ATOM 821 C C . CYS A 1 107 ? 3.309 -13.027 0.272 1.00 76.56 107 CYS A C 1
ATOM 823 O O . CYS A 1 107 ? 3.715 -12.160 1.049 1.00 76.56 107 CYS A O 1
ATOM 825 N N . PRO A 1 108 ? 3.964 -14.193 0.140 1.00 76.38 108 PRO A N 1
ATOM 826 C CA . PRO A 1 108 ? 5.210 -14.466 0.845 1.00 76.38 108 PRO A CA 1
ATOM 827 C C . PRO A 1 108 ? 6.348 -13.563 0.340 1.00 76.38 108 PRO A C 1
ATOM 829 O O . PRO A 1 108 ? 6.371 -13.154 -0.818 1.00 76.38 108 PRO A O 1
ATOM 832 N N . LYS A 1 109 ? 7.343 -13.305 1.201 1.00 78.44 109 LYS A N 1
ATOM 833 C CA . LYS A 1 109 ? 8.605 -12.614 0.849 1.00 78.44 109 LYS A CA 1
ATOM 834 C C . LYS A 1 109 ? 8.417 -11.226 0.205 1.00 78.44 109 LYS A C 1
ATOM 836 O O . LYS A 1 109 ? 9.141 -10.850 -0.714 1.00 78.44 109 LYS A O 1
ATOM 841 N N . LEU A 1 110 ? 7.468 -10.440 0.711 1.00 72.62 110 LEU A N 1
ATOM 842 C CA . LEU A 1 110 ? 7.270 -9.052 0.286 1.00 72.62 110 LEU A CA 1
ATOM 843 C C . LEU A 1 110 ? 8.472 -8.172 0.634 1.00 72.62 110 LEU A C 1
ATOM 845 O O . LEU A 1 110 ? 8.918 -8.158 1.787 1.00 72.62 110 LEU A O 1
ATOM 849 N N . SER A 1 111 ? 8.932 -7.378 -0.335 1.00 68.12 111 SER A N 1
ATOM 850 C CA . SER A 1 111 ? 9.908 -6.319 -0.081 1.00 68.12 111 SER A CA 1
ATOM 851 C C . SER A 1 111 ? 9.275 -5.182 0.727 1.00 68.12 111 SER A C 1
ATOM 853 O O . SER A 1 111 ? 8.073 -4.923 0.624 1.00 68.12 111 SER A O 1
ATOM 855 N N . SER A 1 112 ? 10.089 -4.469 1.509 1.00 60.09 112 SER A N 1
ATOM 856 C CA . SER A 1 112 ? 9.658 -3.269 2.244 1.00 60.09 112 SER A CA 1
ATOM 857 C C . SER A 1 112 ? 9.038 -2.213 1.319 1.00 60.09 112 SER A C 1
ATOM 859 O O . SER A 1 112 ? 8.100 -1.526 1.710 1.00 60.09 112 SER A O 1
ATOM 861 N N . TYR A 1 113 ? 9.509 -2.140 0.069 1.00 59.03 113 TYR A N 1
ATOM 862 C CA . TYR A 1 113 ? 8.967 -1.268 -0.973 1.00 59.03 113 TYR A CA 1
ATOM 863 C C . TYR A 1 113 ? 7.506 -1.576 -1.325 1.00 59.03 113 TYR A C 1
ATOM 865 O O . TYR A 1 113 ? 6.726 -0.654 -1.510 1.00 59.03 113 TYR A O 1
ATOM 873 N N . VAL A 1 114 ? 7.114 -2.852 -1.409 1.00 59.72 114 VAL A N 1
ATOM 874 C CA . VAL A 1 114 ? 5.723 -3.220 -1.735 1.00 59.72 114 VAL A CA 1
ATOM 875 C C . VAL A 1 114 ? 4.812 -3.071 -0.513 1.00 59.72 114 VAL A C 1
ATOM 877 O O . VAL A 1 114 ? 3.649 -2.710 -0.663 1.00 59.72 114 VAL A O 1
ATOM 880 N N . ARG A 1 115 ? 5.338 -3.280 0.703 1.00 57.84 115 ARG A N 1
ATOM 881 C CA . ARG A 1 115 ? 4.571 -3.085 1.949 1.00 57.84 115 ARG A CA 1
ATOM 882 C C . ARG A 1 115 ? 4.236 -1.619 2.231 1.00 57.84 115 ARG A C 1
ATOM 884 O O . ARG A 1 115 ? 3.259 -1.348 2.913 1.00 57.84 115 ARG A O 1
ATOM 891 N N . SER A 1 116 ? 5.025 -0.674 1.721 1.00 44.00 116 SER A N 1
ATOM 892 C CA . SER A 1 116 ? 4.916 0.751 2.054 1.00 44.00 116 SER A CA 1
ATOM 893 C C . SER A 1 116 ? 3.927 1.563 1.225 1.00 44.00 116 SER A C 1
ATOM 895 O O . SER A 1 116 ? 3.877 2.773 1.381 1.00 44.00 116 SER A O 1
ATOM 897 N N . LEU A 1 117 ? 3.112 0.950 0.368 1.00 44.28 117 LEU A N 1
ATOM 898 C CA . LEU A 1 117 ? 2.222 1.679 -0.548 1.00 44.28 117 LEU A CA 1
ATOM 899 C C . LEU A 1 117 ? 0.749 1.749 -0.114 1.00 44.28 117 LEU A C 1
ATOM 901 O O . LEU A 1 117 ? -0.108 2.087 -0.926 1.00 44.28 117 LEU A O 1
ATOM 905 N N . GLN A 1 118 ? 0.443 1.493 1.159 1.00 41.97 118 GLN A N 1
ATOM 906 C CA . GLN A 1 118 ? -0.910 1.678 1.684 1.00 41.97 118 GLN A CA 1
ATOM 907 C C . GLN A 1 118 ? -1.212 3.152 1.974 1.00 41.97 118 GLN A C 1
ATOM 909 O O . GLN A 1 118 ? -0.646 3.735 2.887 1.00 41.97 118 GLN A O 1
ATOM 914 N N . ASP A 1 119 ? -2.125 3.719 1.190 1.00 37.47 119 ASP A N 1
ATOM 915 C CA . ASP A 1 119 ? -3.008 4.831 1.559 1.00 37.47 119 ASP A CA 1
ATOM 916 C C . ASP A 1 119 ? -4.260 4.691 0.664 1.00 37.47 119 ASP A C 1
ATOM 918 O O . ASP A 1 119 ? -4.383 5.354 -0.363 1.00 37.47 119 ASP A O 1
ATOM 922 N N . ALA A 1 120 ? -5.158 3.757 0.991 1.00 36.94 120 ALA A N 1
ATOM 923 C CA . ALA A 1 120 ? -6.464 3.641 0.337 1.00 36.94 120 ALA A CA 1
ATOM 924 C C . ALA A 1 120 ? -7.549 3.833 1.399 1.00 36.94 120 ALA A C 1
ATOM 926 O O . ALA A 1 120 ? -7.891 2.906 2.129 1.00 36.94 120 ALA A O 1
ATOM 927 N N . SER A 1 121 ? -8.038 5.068 1.512 1.00 37.47 121 SER A N 1
ATOM 928 C CA . SER A 1 121 ? -9.191 5.415 2.341 1.00 37.47 121 SER A CA 1
ATOM 929 C C . SER A 1 121 ? -10.425 5.416 1.449 1.00 37.47 121 SER A C 1
ATOM 931 O O . SER A 1 121 ? -10.671 6.396 0.752 1.00 37.47 121 SER A O 1
ATOM 933 N N . ALA A 1 122 ? -11.168 4.311 1.421 1.00 43.06 122 ALA A N 1
ATOM 934 C CA . ALA A 1 122 ? -12.492 4.307 0.813 1.00 43.06 122 ALA A CA 1
ATOM 935 C C . ALA A 1 122 ? -13.511 4.821 1.838 1.00 43.06 122 ALA A C 1
ATOM 937 O O . ALA A 1 122 ? -13.533 4.356 2.976 1.00 43.06 122 ALA A O 1
ATOM 938 N N . GLY A 1 123 ? -14.337 5.791 1.443 1.00 38.22 123 GLY A N 1
ATOM 939 C CA . GLY A 1 123 ? -15.487 6.206 2.242 1.00 38.22 123 GLY A CA 1
ATOM 940 C C . GLY A 1 123 ? -16.593 5.157 2.141 1.00 38.22 123 GLY A C 1
ATOM 941 O O . GLY A 1 123 ? -16.988 4.806 1.031 1.00 38.22 123 GLY A O 1
ATOM 942 N N . GLY A 1 124 ? -17.072 4.660 3.283 1.00 39.44 124 GLY A N 1
ATOM 943 C CA . GLY A 1 124 ? -18.332 3.917 3.353 1.00 39.44 124 GLY A CA 1
ATOM 944 C C . GLY A 1 124 ? -19.507 4.877 3.179 1.00 39.44 124 GLY A C 1
ATOM 945 O O . GLY A 1 124 ? -19.439 6.014 3.657 1.00 39.44 124 GLY A O 1
ATOM 946 N N . LYS A 1 125 ? -20.555 4.453 2.470 1.00 43.75 125 LYS A N 1
ATOM 947 C CA . LYS A 1 125 ? -21.787 5.250 2.330 1.00 43.75 125 LYS A CA 1
ATOM 948 C C . LYS A 1 125 ? -22.716 5.027 3.522 1.00 43.75 125 LYS A C 1
ATOM 950 O O . LYS A 1 125 ? -23.469 5.929 3.877 1.00 43.75 125 LYS A O 1
ATOM 955 N N . GLU A 1 126 ? -22.591 3.873 4.176 1.00 51.50 126 GLU A N 1
ATOM 956 C CA . GLU A 1 126 ? -23.326 3.520 5.388 1.00 51.50 126 GLU A CA 1
ATOM 957 C C . GLU A 1 126 ? -22.407 3.421 6.613 1.00 51.50 126 GLU A C 1
ATOM 959 O O . GLU A 1 126 ? -21.221 3.086 6.524 1.00 51.50 126 GLU A O 1
ATOM 964 N N . LEU A 1 127 ? -22.962 3.702 7.796 1.00 54.69 127 LEU A N 1
ATOM 965 C CA . LEU A 1 127 ? -22.213 3.754 9.056 1.00 54.69 127 LEU A CA 1
ATOM 966 C C . LEU A 1 127 ? -21.482 2.432 9.360 1.00 54.69 127 LEU A C 1
ATOM 968 O O . LEU A 1 127 ? -20.337 2.450 9.811 1.00 54.69 127 LEU A O 1
ATOM 972 N N . GLN A 1 128 ? -22.111 1.289 9.075 1.00 53.00 128 GLN A N 1
ATOM 973 C CA . GLN A 1 128 ? -21.528 -0.037 9.312 1.00 53.00 128 GLN A CA 1
ATOM 974 C C . GLN A 1 128 ? -20.326 -0.326 8.402 1.00 53.00 128 GLN A C 1
ATOM 976 O O . GLN A 1 128 ? -19.318 -0.875 8.857 1.00 53.00 128 GLN A O 1
ATOM 981 N N . GLU A 1 129 ? -20.387 0.099 7.138 1.00 54.47 129 GLU A N 1
ATOM 982 C CA . GLU A 1 129 ? -19.255 0.014 6.213 1.00 54.47 129 GLU A CA 1
ATOM 983 C C . GLU A 1 129 ? -18.085 0.856 6.723 1.00 54.47 129 GLU A C 1
ATOM 985 O O . GLU A 1 129 ? -16.944 0.389 6.765 1.00 54.47 129 GLU A O 1
ATOM 990 N N . GLY A 1 130 ? -18.377 2.079 7.180 1.00 61.06 130 GLY A N 1
ATOM 991 C CA . GLY A 1 130 ? -17.393 2.985 7.769 1.00 61.06 130 GLY A CA 1
ATOM 992 C C . GLY A 1 130 ? -16.649 2.359 8.951 1.00 61.06 130 GLY A C 1
ATOM 993 O O . GLY A 1 130 ? -15.420 2.442 9.015 1.00 61.06 130 GLY A O 1
ATOM 994 N N . VAL A 1 131 ? -17.358 1.661 9.845 1.00 63.94 131 VAL A N 1
ATOM 995 C CA . VAL A 1 131 ? -16.736 0.958 10.981 1.00 63.94 131 VAL A CA 1
ATOM 996 C C . VAL A 1 131 ? -15.859 -0.207 10.514 1.00 63.94 131 VAL A C 1
ATOM 998 O O . VAL A 1 131 ? -14.730 -0.360 10.991 1.00 63.94 131 VAL A O 1
ATOM 1001 N N . ALA A 1 132 ? -16.316 -1.004 9.543 1.00 61.31 132 ALA A N 1
ATOM 1002 C CA . ALA A 1 132 ? -15.521 -2.104 9.000 1.00 61.31 132 ALA A CA 1
ATOM 1003 C C . ALA A 1 132 ? -14.215 -1.610 8.349 1.00 61.31 132 ALA A C 1
ATOM 1005 O O . ALA A 1 132 ? -13.149 -2.202 8.578 1.00 61.31 132 ALA A O 1
ATOM 1006 N N . PHE A 1 133 ? -14.276 -0.505 7.595 1.00 66.62 133 PHE A N 1
ATOM 1007 C CA . PHE A 1 133 ? -13.101 0.161 7.031 1.00 66.62 133 PHE A CA 1
ATOM 1008 C C . PHE A 1 133 ? -12.174 0.701 8.120 1.00 66.62 133 PHE A C 1
ATOM 1010 O O . PHE A 1 133 ? -10.970 0.450 8.056 1.00 66.62 133 PHE A O 1
ATOM 1017 N N . ALA A 1 134 ? -12.714 1.363 9.144 1.00 68.75 134 ALA A N 1
ATOM 1018 C CA . ALA A 1 134 ? -11.929 1.911 10.245 1.00 68.75 134 ALA A CA 1
ATOM 1019 C C . ALA A 1 134 ? -11.172 0.828 11.028 1.00 68.75 134 ALA A C 1
ATOM 1021 O O . ALA A 1 134 ? -9.972 0.960 11.269 1.00 68.75 134 ALA A O 1
ATOM 1022 N N . MET A 1 135 ? -11.825 -0.292 11.346 1.00 68.12 135 MET A N 1
ATOM 1023 C CA . MET A 1 135 ? -11.153 -1.436 11.970 1.00 68.12 135 MET A CA 1
ATOM 1024 C C . MET A 1 135 ? -10.076 -2.037 11.056 1.00 68.12 135 MET A C 1
ATOM 1026 O O . MET A 1 135 ? -9.027 -2.468 11.527 1.00 68.12 135 MET A O 1
ATOM 1030 N N . SER A 1 136 ? -10.316 -2.077 9.743 1.00 69.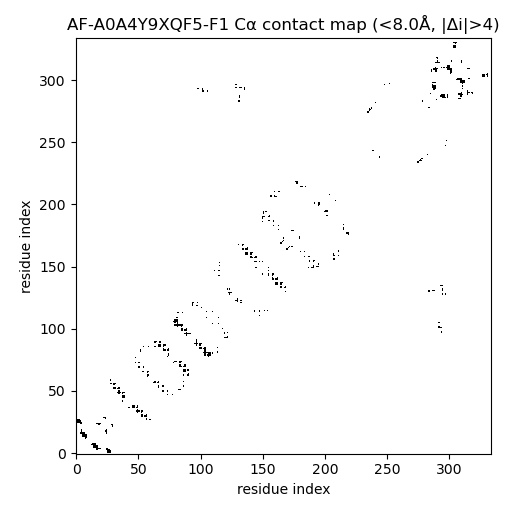31 136 SER A N 1
ATOM 1031 C CA . SER A 1 136 ? -9.347 -2.623 8.787 1.00 69.31 136 SER A CA 1
ATOM 1032 C C . SER A 1 136 ? -8.112 -1.728 8.662 1.00 69.31 136 SER A C 1
ATOM 1034 O O . SER A 1 136 ? -6.986 -2.222 8.633 1.00 69.31 136 SER A O 1
ATOM 1036 N N . ALA A 1 137 ? -8.323 -0.411 8.634 1.00 72.69 137 ALA A N 1
ATOM 1037 C CA . ALA A 1 137 ? -7.268 0.593 8.635 1.00 72.69 137 ALA A CA 1
ATOM 1038 C C . ALA A 1 137 ? -6.485 0.597 9.959 1.00 72.69 137 ALA A C 1
ATOM 1040 O O . ALA A 1 137 ? -5.265 0.785 9.960 1.00 72.69 137 ALA A O 1
ATOM 1041 N N . LEU A 1 138 ? -7.156 0.335 11.086 1.00 77.31 138 LEU A N 1
ATOM 1042 C CA . LEU A 1 138 ? -6.507 0.165 12.383 1.00 77.31 138 LEU A CA 1
ATOM 1043 C C . LEU A 1 138 ? -5.530 -1.020 12.368 1.00 77.31 138 LEU A C 1
ATOM 1045 O O . LEU A 1 138 ? -4.359 -0.844 12.690 1.00 77.31 138 LEU A O 1
ATOM 1049 N N . GLU A 1 139 ? -5.970 -2.202 11.941 1.00 76.12 139 GLU A N 1
ATOM 1050 C CA . GLU A 1 139 ? -5.120 -3.405 11.883 1.00 76.12 139 GLU A CA 1
ATOM 1051 C C . GLU A 1 139 ? -3.940 -3.257 10.913 1.00 76.12 139 GLU A C 1
ATOM 1053 O O . GLU A 1 139 ? -2.811 -3.657 11.221 1.00 76.12 139 GLU A O 1
ATOM 1058 N N . ASP A 1 140 ? -4.185 -2.655 9.748 1.00 74.31 140 ASP A N 1
ATOM 1059 C CA . ASP A 1 140 ? -3.148 -2.411 8.745 1.00 74.31 140 ASP A CA 1
ATOM 1060 C C . ASP A 1 140 ? -2.096 -1.435 9.249 1.00 74.31 140 ASP A C 1
ATOM 1062 O O . ASP A 1 140 ? -0.899 -1.702 9.144 1.00 74.31 140 ASP A O 1
ATOM 1066 N N . SER A 1 141 ? -2.533 -0.320 9.837 1.00 81.81 141 SER A N 1
ATOM 1067 C CA . SER A 1 141 ? -1.615 0.670 10.389 1.00 81.81 141 SER A CA 1
ATOM 1068 C C . SER A 1 141 ? -0.794 0.094 11.544 1.00 81.81 141 SER A C 1
ATOM 1070 O O . SER A 1 141 ? 0.411 0.324 11.584 1.00 81.81 141 SER A O 1
ATOM 1072 N N . GLN A 1 142 ? -1.382 -0.726 12.425 1.00 83.44 142 GLN A N 1
ATOM 1073 C CA . GLN A 1 142 ? -0.637 -1.430 13.481 1.00 83.44 142 GLN A CA 1
ATOM 1074 C C . GLN A 1 142 ? 0.426 -2.360 12.896 1.00 83.44 142 GLN A C 1
ATOM 1076 O O . GLN A 1 142 ? 1.586 -2.317 13.309 1.00 83.44 142 GLN A O 1
ATOM 1081 N N . SER A 1 143 ? 0.042 -3.178 11.915 1.00 79.06 143 SER A N 1
ATOM 1082 C CA . SER A 1 143 ? 0.960 -4.106 11.247 1.00 79.06 143 SER A CA 1
ATOM 1083 C C . SER A 1 143 ? 2.107 -3.347 10.580 1.00 79.06 143 SER A C 1
ATOM 1085 O O . SER A 1 143 ? 3.274 -3.684 10.771 1.00 79.06 143 SER A O 1
ATOM 1087 N N . PHE A 1 144 ? 1.792 -2.262 9.869 1.00 80.19 144 PHE A N 1
ATOM 1088 C CA . PHE A 1 144 ? 2.787 -1.427 9.210 1.00 80.19 144 PHE A CA 1
ATOM 1089 C C . PHE A 1 144 ? 3.758 -0.785 10.199 1.00 80.19 144 PHE A C 1
ATOM 1091 O O . PHE A 1 144 ? 4.965 -0.863 9.995 1.00 80.19 144 PHE A O 1
ATOM 1098 N N . ILE A 1 145 ? 3.259 -0.172 11.275 1.00 85.88 145 ILE A N 1
ATOM 1099 C CA . ILE A 1 145 ? 4.102 0.489 12.279 1.00 85.88 145 ILE A CA 1
ATOM 1100 C C . ILE A 1 145 ? 5.055 -0.521 12.942 1.00 85.88 145 ILE A C 1
ATOM 1102 O O . ILE A 1 145 ? 6.187 -0.166 13.263 1.00 85.88 145 ILE A O 1
ATOM 1106 N N . ASN A 1 146 ? 4.615 -1.764 13.146 1.00 85.69 146 ASN A N 1
ATOM 1107 C CA . ASN A 1 146 ? 5.420 -2.798 13.798 1.00 85.69 146 ASN A CA 1
ATOM 1108 C C . ASN A 1 146 ? 6.443 -3.458 12.860 1.00 85.69 146 ASN A C 1
ATOM 1110 O O . ASN A 1 146 ? 7.499 -3.887 13.321 1.00 85.69 146 ASN A O 1
ATOM 1114 N N . GLU A 1 147 ? 6.143 -3.564 11.564 1.00 82.06 147 GLU A N 1
ATOM 1115 C CA . GLU A 1 147 ? 7.011 -4.244 10.592 1.00 82.06 147 GLU A CA 1
ATOM 1116 C C . GLU A 1 147 ? 7.926 -3.302 9.800 1.00 82.06 147 GLU A C 1
ATOM 1118 O O . GLU A 1 147 ? 8.980 -3.723 9.313 1.00 82.06 147 GLU A O 1
ATOM 1123 N N . ALA A 1 148 ? 7.514 -2.051 9.589 1.00 80.38 148 ALA A N 1
ATOM 1124 C CA . ALA A 1 148 ? 8.244 -1.121 8.743 1.00 80.38 148 ALA A CA 1
ATOM 1125 C C . ALA A 1 148 ? 9.406 -0.453 9.499 1.00 80.38 148 ALA A C 1
ATOM 1127 O O . ALA A 1 148 ? 9.284 -0.138 10.683 1.00 80.38 148 ALA A O 1
ATOM 1128 N N . PRO A 1 149 ? 10.519 -0.148 8.808 1.00 82.31 149 PRO A N 1
ATOM 1129 C CA . PRO A 1 149 ? 11.572 0.693 9.363 1.00 82.31 149 PRO A CA 1
ATOM 1130 C C . PRO A 1 149 ? 11.033 2.060 9.828 1.00 82.31 149 PRO A C 1
ATOM 1132 O O . PRO A 1 149 ? 10.179 2.644 9.145 1.00 82.31 149 PRO A O 1
ATOM 1135 N N . PRO A 1 150 ? 11.538 2.610 10.948 1.00 82.25 150 PRO A N 1
ATOM 1136 C CA . PRO A 1 150 ? 11.048 3.872 11.510 1.00 82.25 150 PRO A CA 1
ATOM 1137 C C . PRO A 1 150 ? 11.313 5.094 10.612 1.00 82.25 150 PRO A C 1
ATOM 1139 O O . PRO A 1 150 ? 10.620 6.103 10.730 1.00 82.25 150 PRO A O 1
ATOM 1142 N N . ASP A 1 151 ? 12.259 5.001 9.675 1.00 80.12 151 ASP A N 1
ATOM 1143 C CA . ASP A 1 151 ? 12.603 6.028 8.683 1.00 80.12 151 ASP A CA 1
ATOM 1144 C C . ASP A 1 151 ? 11.753 5.959 7.399 1.00 80.12 151 ASP A C 1
ATOM 1146 O O . ASP A 1 151 ? 11.934 6.746 6.459 1.00 80.12 151 ASP A O 1
ATOM 1150 N N . SER A 1 152 ? 10.792 5.032 7.342 1.00 80.56 152 SER A N 1
ATOM 1151 C CA . SER A 1 152 ? 9.865 4.918 6.224 1.00 80.56 152 SER A CA 1
ATOM 1152 C C . SER A 1 152 ? 9.114 6.230 5.996 1.00 80.56 152 SER A C 1
ATOM 1154 O O . SER A 1 152 ? 8.470 6.776 6.892 1.00 80.56 152 SER A O 1
ATOM 1156 N N . SER A 1 153 ? 9.103 6.700 4.744 1.00 70.75 153 SER A N 1
ATOM 1157 C CA . SER A 1 153 ? 8.400 7.935 4.352 1.00 70.75 153 SER A CA 1
ATOM 1158 C C . SER A 1 153 ? 6.901 7.945 4.694 1.00 70.75 153 SER A C 1
ATOM 1160 O O . SER A 1 153 ? 6.299 9.015 4.773 1.00 70.75 153 SER A O 1
ATOM 1162 N N . LYS A 1 154 ? 6.313 6.763 4.920 1.00 77.31 154 LYS A N 1
ATOM 1163 C CA . LYS A 1 154 ? 4.897 6.553 5.240 1.00 77.31 154 LYS A CA 1
ATOM 1164 C C . LYS A 1 154 ? 4.617 6.313 6.720 1.00 77.31 154 LYS A C 1
ATOM 1166 O O . LYS A 1 154 ? 3.451 6.298 7.101 1.00 77.31 154 LYS A O 1
ATOM 1171 N N . MET A 1 155 ? 5.652 6.189 7.557 1.00 84.69 155 MET A N 1
ATOM 1172 C CA . MET A 1 155 ? 5.504 5.917 8.993 1.00 84.69 155 MET A CA 1
ATOM 1173 C C . MET A 1 155 ? 4.573 6.931 9.668 1.00 84.69 155 MET A C 1
ATOM 1175 O O . MET A 1 155 ? 3.673 6.559 10.410 1.00 84.69 155 MET A O 1
ATOM 1179 N N . ARG A 1 156 ? 4.704 8.214 9.319 1.00 85.31 156 ARG A N 1
ATOM 1180 C CA . ARG A 1 156 ? 3.850 9.282 9.857 1.00 85.31 156 ARG A CA 1
ATOM 1181 C C . ARG A 1 156 ? 2.376 9.107 9.502 1.00 85.31 156 ARG A C 1
ATOM 1183 O O . ARG A 1 156 ? 1.538 9.186 10.389 1.00 85.31 156 ARG A O 1
ATOM 1190 N N . ASN A 1 157 ? 2.069 8.827 8.232 1.00 83.19 157 ASN A N 1
ATOM 1191 C CA . ASN A 1 157 ? 0.692 8.596 7.789 1.00 83.19 157 ASN A CA 1
ATOM 1192 C C . ASN A 1 157 ? 0.080 7.392 8.505 1.00 83.19 157 ASN A C 1
ATOM 1194 O O . ASN A 1 157 ? -1.042 7.489 8.995 1.00 83.19 157 ASN A O 1
ATOM 1198 N N . ALA A 1 158 ? 0.841 6.300 8.620 1.00 83.44 158 ALA A N 1
ATOM 1199 C CA . ALA A 1 158 ? 0.399 5.113 9.336 1.00 83.44 158 ALA A CA 1
ATOM 1200 C C . ALA A 1 158 ? 0.101 5.422 10.810 1.00 83.44 158 ALA A C 1
ATOM 1202 O O . ALA A 1 158 ? -0.951 5.026 11.298 1.00 83.44 158 ALA A O 1
ATOM 1203 N N . ILE A 1 159 ? 0.961 6.187 11.495 1.00 88.75 159 ILE A N 1
ATOM 1204 C CA . ILE A 1 159 ? 0.720 6.621 12.881 1.00 88.75 159 ILE A CA 1
ATOM 1205 C C . ILE A 1 159 ? -0.541 7.490 12.977 1.00 88.75 159 ILE A C 1
ATOM 1207 O O . ILE A 1 159 ? -1.343 7.282 13.883 1.00 88.75 159 ILE A O 1
ATOM 1211 N N . TYR A 1 160 ? -0.770 8.419 12.043 1.00 87.56 160 TYR A N 1
ATOM 1212 C CA . TYR A 1 160 ? -1.976 9.255 12.071 1.00 87.56 160 TYR A CA 1
ATOM 1213 C C . TYR A 1 160 ? -3.253 8.429 11.925 1.00 87.56 160 TYR A C 1
ATOM 1215 O O . TYR A 1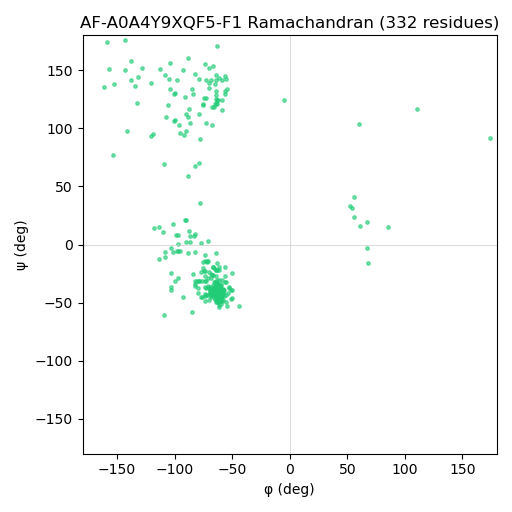 160 ? -4.178 8.583 12.721 1.00 87.56 160 TYR A O 1
ATOM 1223 N N . VAL A 1 161 ? -3.294 7.532 10.935 1.00 85.94 161 VAL A N 1
ATOM 1224 C CA . VAL A 1 161 ? -4.424 6.615 10.733 1.00 85.94 161 VAL A CA 1
ATOM 1225 C C . VAL A 1 161 ? -4.608 5.746 11.972 1.00 85.94 161 VAL A C 1
ATOM 1227 O O . VAL A 1 161 ? -5.723 5.614 12.463 1.00 85.94 161 VAL A O 1
ATOM 1230 N N . ASN A 1 162 ? -3.520 5.218 12.529 1.00 88.38 162 ASN A N 1
ATOM 1231 C CA . ASN A 1 162 ? -3.571 4.374 13.712 1.00 88.38 162 ASN A CA 1
ATOM 1232 C C . ASN A 1 162 ? -4.205 5.081 14.910 1.00 88.38 162 ASN A C 1
ATOM 1234 O O . ASN A 1 162 ? -5.111 4.529 15.528 1.00 88.38 162 ASN A O 1
ATOM 1238 N N . VAL A 1 163 ? -3.764 6.302 15.209 1.00 88.81 163 VAL A N 1
ATOM 1239 C CA . VAL A 1 163 ? -4.275 7.097 16.331 1.00 88.81 163 VAL A CA 1
ATOM 1240 C C . VAL A 1 163 ? -5.756 7.418 16.143 1.00 88.81 163 VAL A C 1
ATOM 1242 O O . VAL A 1 163 ? -6.558 7.176 17.044 1.00 88.81 163 VAL A O 1
ATOM 1245 N N . LEU A 1 164 ? -6.134 7.916 14.962 1.00 86.44 164 LEU A N 1
ATOM 1246 C CA . LEU A 1 164 ? -7.515 8.309 14.676 1.00 86.44 164 LEU A CA 1
ATOM 1247 C C . LEU A 1 164 ? -8.464 7.103 14.692 1.00 86.44 164 LEU A C 1
ATOM 1249 O O . LEU A 1 164 ? -9.541 7.175 15.281 1.00 86.44 164 LEU A O 1
ATOM 1253 N N . MET A 1 165 ? -8.060 5.978 14.094 1.00 84.44 165 MET A N 1
ATOM 1254 C CA . MET A 1 165 ? -8.873 4.759 14.092 1.00 84.44 165 MET A CA 1
ATOM 1255 C C . MET A 1 165 ? -8.901 4.081 15.468 1.00 84.44 165 MET A C 1
ATOM 1257 O O . MET A 1 165 ? -9.920 3.496 15.827 1.00 84.44 165 MET A O 1
ATOM 1261 N N . SER A 1 166 ? -7.831 4.186 16.268 1.00 84.19 166 SER A N 1
ATOM 1262 C CA . SER A 1 166 ? -7.820 3.677 17.649 1.00 84.19 166 SER A CA 1
ATOM 1263 C C . SER A 1 166 ? -8.842 4.406 18.506 1.00 84.19 166 SER A C 1
ATOM 1265 O O . SER A 1 166 ? -9.582 3.750 19.228 1.00 84.19 166 SER A O 1
ATOM 1267 N N . LEU A 1 167 ? -8.946 5.734 18.389 1.00 81.56 167 LEU A N 1
ATOM 1268 C CA . LEU A 1 167 ? -9.985 6.478 19.101 1.00 81.56 167 LEU A CA 1
ATOM 1269 C C . LEU A 1 167 ? -11.388 6.062 18.637 1.00 81.56 167 LEU A C 1
ATOM 1271 O O . LEU A 1 167 ? -12.265 5.840 19.466 1.00 81.56 167 LEU A O 1
ATOM 1275 N N . LEU A 1 168 ? -11.599 5.936 17.325 1.00 78.62 168 LEU A N 1
ATOM 1276 C CA . LEU A 1 168 ? -12.916 5.619 16.768 1.00 78.62 168 LEU A CA 1
ATOM 1277 C C . LEU A 1 168 ? -13.414 4.223 17.174 1.00 78.62 168 LEU A C 1
ATOM 1279 O O . LEU A 1 168 ? -14.588 4.063 17.491 1.00 78.62 168 LEU A O 1
ATOM 1283 N N . ILE A 1 169 ? -12.533 3.221 17.156 1.00 73.75 169 ILE A N 1
ATOM 1284 C CA . ILE A 1 169 ? -12.894 1.816 17.400 1.00 73.75 169 ILE A CA 1
ATOM 1285 C C . ILE A 1 169 ? -12.730 1.432 18.870 1.00 73.75 169 ILE A C 1
ATOM 1287 O O . ILE A 1 169 ? -13.592 0.775 19.449 1.00 73.75 169 ILE A O 1
ATOM 1291 N N . LYS A 1 170 ? -11.611 1.831 19.473 1.00 74.44 170 LYS A N 1
ATOM 1292 C CA . LYS A 1 170 ? -11.178 1.410 20.810 1.00 74.44 170 LYS A CA 1
ATOM 1293 C C . LYS A 1 170 ? -11.183 2.550 21.818 1.00 74.44 170 LYS A C 1
ATOM 1295 O O . LYS A 1 170 ? -10.601 2.404 22.882 1.00 74.44 170 LYS A O 1
ATOM 1300 N N . GLY A 1 171 ? -11.835 3.676 21.520 1.00 73.69 171 GLY A N 1
ATOM 1301 C CA . GLY A 1 171 ? -11.867 4.835 22.416 1.00 73.69 171 GLY A CA 1
ATOM 1302 C C . GLY A 1 171 ? -12.323 4.490 23.834 1.00 73.69 171 GLY A C 1
ATOM 1303 O O . GLY A 1 171 ? -11.772 5.003 24.796 1.00 73.69 171 GLY A O 1
ATOM 1304 N N . HIS A 1 172 ? -13.269 3.557 23.957 1.00 70.56 172 HIS A N 1
ATOM 1305 C CA . HIS A 1 172 ? -13.779 3.054 25.234 1.00 70.56 172 HIS A CA 1
ATOM 1306 C C . HIS A 1 172 ? -12.816 2.111 25.983 1.00 70.56 172 HIS A C 1
ATOM 1308 O O . HIS A 1 172 ? -13.042 1.826 27.153 1.00 70.56 172 HIS A O 1
ATOM 1314 N N . GLU A 1 173 ? -11.778 1.605 25.313 1.00 72.69 173 GLU A N 1
ATOM 1315 C CA . GLU A 1 173 ? -10.746 0.718 25.869 1.00 72.69 173 GLU A CA 1
ATOM 1316 C C . GLU A 1 173 ? -9.431 1.465 26.155 1.00 72.69 173 GLU A C 1
ATOM 1318 O O . GLU A 1 173 ? -8.472 0.848 26.621 1.00 72.69 173 GLU A O 1
ATOM 1323 N N . LEU A 1 174 ? -9.340 2.760 25.821 1.00 72.12 174 LEU A N 1
ATOM 1324 C CA . LEU A 1 174 ? -8.121 3.538 26.037 1.00 72.12 174 LEU A CA 1
ATOM 1325 C C . LEU A 1 174 ? -7.829 3.658 27.533 1.00 72.12 174 LEU A C 1
ATOM 1327 O O . LEU A 1 174 ? -8.731 3.895 28.334 1.00 72.12 174 LEU A O 1
ATOM 1331 N N . SER A 1 175 ? -6.554 3.519 27.901 1.00 71.38 175 SER A N 1
ATOM 1332 C CA . SER A 1 175 ? -6.134 3.675 29.291 1.00 71.38 175 SER A CA 1
ATOM 1333 C C . SER A 1 175 ? -6.426 5.098 29.793 1.00 71.38 175 SER A C 1
ATOM 1335 O O . SER A 1 175 ? -6.191 6.068 29.072 1.00 71.38 175 SER A O 1
ATOM 1337 N N . ASP A 1 176 ? -6.819 5.244 31.063 1.00 70.69 176 ASP A N 1
ATOM 1338 C CA . ASP A 1 176 ? -7.068 6.553 31.705 1.00 70.69 176 ASP A CA 1
ATOM 1339 C C . ASP A 1 176 ? -5.860 7.507 31.635 1.00 70.69 176 ASP A C 1
ATOM 1341 O O . ASP A 1 176 ? -5.988 8.734 31.654 1.00 70.69 176 ASP A O 1
ATOM 1345 N N . ASP A 1 177 ? -4.655 6.943 31.553 1.00 71.88 177 ASP A N 1
ATOM 1346 C CA . ASP A 1 177 ? -3.399 7.677 31.433 1.00 71.88 177 ASP A CA 1
ATOM 1347 C C . ASP A 1 177 ? -2.973 7.955 29.981 1.00 71.88 177 ASP A C 1
ATOM 1349 O O . ASP A 1 177 ? -1.932 8.579 29.759 1.00 71.88 177 ASP A O 1
ATOM 1353 N N . MET A 1 178 ? -3.787 7.553 28.998 1.00 78.31 178 MET A N 1
ATOM 1354 C CA . MET A 1 178 ? -3.590 7.779 27.562 1.00 78.31 178 MET A CA 1
ATOM 1355 C C . MET A 1 178 ? -2.218 7.297 27.058 1.00 78.31 178 MET A C 1
ATOM 1357 O O . MET A 1 178 ? -1.637 7.877 26.131 1.00 78.31 178 MET A O 1
ATOM 1361 N N . ARG A 1 179 ? -1.675 6.234 27.673 1.00 82.25 179 ARG A N 1
ATOM 1362 C CA . ARG A 1 179 ? -0.361 5.645 27.345 1.00 82.25 179 ARG A CA 1
ATOM 1363 C C . ARG A 1 179 ? -0.200 5.347 25.861 1.00 82.25 179 ARG A C 1
ATOM 1365 O O . ARG A 1 179 ? 0.873 5.580 25.307 1.00 82.25 179 ARG A O 1
ATOM 1372 N N . GLU A 1 180 ? -1.255 4.872 25.219 1.00 83.25 180 GLU A N 1
ATOM 1373 C CA . GLU A 1 180 ? -1.292 4.515 23.804 1.00 83.25 180 GLU A CA 1
ATOM 1374 C C . GLU A 1 180 ? -1.067 5.748 22.914 1.00 83.25 180 GLU A C 1
ATOM 1376 O O . GLU A 1 180 ? -0.279 5.703 21.966 1.00 83.25 180 GLU A O 1
ATOM 1381 N N . LEU A 1 181 ? -1.685 6.884 23.257 1.00 82.94 181 LEU A N 1
ATOM 1382 C CA . LEU A 1 181 ? -1.498 8.152 22.543 1.00 82.94 181 LEU A CA 1
ATOM 1383 C C . LEU A 1 181 ? -0.095 8.727 22.770 1.00 82.94 181 LEU A C 1
ATOM 1385 O O . LEU A 1 181 ? 0.510 9.282 21.847 1.00 82.94 181 LEU A O 1
ATOM 1389 N N . LEU A 1 182 ? 0.451 8.569 23.978 1.00 83.88 182 LEU A N 1
ATOM 1390 C CA . LEU A 1 182 ? 1.819 8.983 24.295 1.00 83.88 182 LEU A CA 1
ATOM 1391 C C . LEU A 1 182 ? 2.865 8.134 23.559 1.00 83.88 182 LEU A C 1
ATOM 1393 O O . LEU A 1 182 ? 3.865 8.686 23.096 1.00 83.88 182 LEU A O 1
ATOM 1397 N N . ASP A 1 183 ? 2.653 6.823 23.413 1.00 88.12 183 ASP A N 1
ATOM 1398 C CA . ASP A 1 183 ? 3.526 5.964 22.600 1.00 88.12 183 ASP A CA 1
ATOM 1399 C C . ASP A 1 183 ? 3.485 6.378 21.126 1.00 88.12 183 ASP A C 1
ATOM 1401 O O . ASP A 1 183 ? 4.531 6.582 20.502 1.00 88.12 183 ASP A O 1
ATOM 1405 N N . ALA A 1 184 ? 2.284 6.614 20.588 1.00 87.19 184 ALA A N 1
ATOM 1406 C CA . ALA A 1 184 ? 2.118 7.106 19.225 1.00 87.19 184 ALA A CA 1
ATOM 1407 C C . ALA A 1 184 ? 2.836 8.448 19.004 1.00 87.19 184 ALA A C 1
ATOM 1409 O O . ALA A 1 184 ? 3.511 8.626 17.986 1.00 87.19 184 ALA A O 1
ATOM 1410 N N . LYS A 1 185 ? 2.775 9.366 19.981 1.00 88.69 185 LYS A N 1
ATOM 1411 C CA . LYS A 1 185 ? 3.525 10.629 19.948 1.00 88.69 185 LYS A CA 1
ATOM 1412 C C . LYS A 1 185 ? 5.032 10.398 19.863 1.00 88.69 185 LYS A C 1
ATOM 1414 O O . LYS A 1 185 ? 5.685 10.997 19.014 1.00 88.69 185 LYS A O 1
ATOM 1419 N N . LYS A 1 186 ? 5.587 9.524 20.709 1.00 90.94 186 LYS A N 1
ATOM 1420 C CA . LYS A 1 186 ? 7.028 9.214 20.705 1.00 90.94 186 LYS A CA 1
ATOM 1421 C C . LYS A 1 186 ? 7.474 8.653 19.356 1.00 90.94 186 LYS A C 1
ATOM 1423 O O . LYS A 1 186 ? 8.490 9.086 18.818 1.00 90.94 186 LYS A O 1
ATOM 1428 N N . ARG A 1 187 ? 6.702 7.726 18.780 1.00 90.38 187 ARG A N 1
ATOM 1429 C CA . ARG A 1 187 ? 6.983 7.173 17.443 1.00 90.38 187 ARG A CA 1
ATOM 1430 C C . ARG A 1 187 ? 6.923 8.247 16.357 1.00 90.38 187 ARG A C 1
ATOM 1432 O O . ARG A 1 187 ? 7.741 8.234 15.438 1.00 90.38 187 ARG A O 1
ATOM 1439 N N . LEU A 1 188 ? 5.982 9.184 16.468 1.00 90.00 188 LEU A N 1
ATOM 1440 C CA . LEU A 1 188 ? 5.860 10.293 15.529 1.00 90.00 188 LEU A CA 1
ATOM 1441 C C . LEU A 1 188 ? 7.049 11.258 15.618 1.00 90.00 188 LEU A C 1
ATOM 1443 O O . LEU A 1 188 ? 7.563 11.665 14.576 1.00 90.00 188 LEU A O 1
ATOM 1447 N N . ASP A 1 189 ? 7.501 11.575 16.833 1.00 91.06 189 ASP A N 1
ATOM 1448 C CA . ASP A 1 189 ? 8.670 12.426 17.077 1.00 91.06 189 ASP A CA 1
ATOM 1449 C C . ASP A 1 189 ? 9.926 11.817 16.409 1.00 91.06 189 ASP A C 1
ATOM 1451 O O . ASP A 1 189 ? 10.620 12.504 15.659 1.00 91.06 189 ASP A O 1
ATOM 1455 N N . ILE A 1 190 ? 10.135 10.499 16.543 1.00 92.19 190 ILE A N 1
ATOM 1456 C CA . ILE A 1 190 ? 11.222 9.765 15.860 1.00 92.19 190 ILE A CA 1
ATOM 1457 C C . ILE A 1 190 ? 11.105 9.865 14.327 1.00 92.19 190 ILE A C 1
ATOM 1459 O O . ILE A 1 190 ? 12.089 10.120 13.630 1.00 92.19 190 ILE A O 1
ATOM 1463 N N . ALA A 1 191 ? 9.906 9.670 13.771 1.00 88.75 191 ALA A N 1
ATOM 1464 C CA . ALA A 1 191 ? 9.691 9.744 12.323 1.00 88.75 191 ALA A CA 1
ATOM 1465 C C . ALA A 1 191 ? 9.908 11.168 11.760 1.00 88.75 191 ALA A C 1
ATOM 1467 O O . ALA A 1 191 ? 10.354 11.347 10.616 1.00 88.75 191 ALA A O 1
ATOM 1468 N N . ASP A 1 192 ? 9.606 12.196 12.555 1.00 89.38 192 ASP A N 1
ATOM 1469 C CA . ASP A 1 192 ? 9.908 13.586 12.220 1.00 89.38 192 ASP A CA 1
ATOM 1470 C C . ASP A 1 192 ? 11.415 13.871 12.280 1.00 89.38 192 ASP A C 1
ATOM 1472 O O . ASP A 1 192 ? 11.920 14.566 11.394 1.00 89.38 192 ASP A O 1
ATOM 1476 N N . ASP A 1 193 ? 12.150 13.286 13.227 1.00 91.69 193 ASP A N 1
ATOM 1477 C CA . ASP A 1 193 ? 13.612 13.404 13.301 1.00 91.69 193 ASP A CA 1
ATOM 1478 C C . ASP A 1 193 ? 14.304 12.812 12.071 1.00 91.69 193 ASP A C 1
ATOM 1480 O O . ASP A 1 193 ? 15.153 13.476 11.470 1.00 91.69 193 ASP A O 1
ATOM 1484 N N . PHE A 1 194 ? 13.876 11.637 11.599 1.00 88.94 194 PHE A N 1
ATOM 1485 C CA . PHE A 1 194 ? 14.358 11.099 10.321 1.00 88.94 194 PHE A CA 1
ATOM 1486 C C . PHE A 1 194 ? 14.066 12.044 9.154 1.00 88.94 194 PHE A C 1
ATOM 1488 O O . PHE A 1 194 ? 14.910 12.251 8.283 1.00 88.94 194 PHE A O 1
ATOM 1495 N N . SER A 1 195 ? 12.886 12.661 9.127 1.00 84.38 195 SER A N 1
ATOM 1496 C CA . SER A 1 195 ? 12.541 13.600 8.057 1.00 84.38 195 SER A CA 1
ATOM 1497 C C . SER A 1 195 ? 13.438 14.835 8.070 1.00 84.38 195 SER A C 1
ATOM 1499 O O . SER A 1 195 ? 13.909 15.242 7.008 1.00 84.38 195 SER A O 1
ATOM 1501 N N . ARG A 1 196 ? 13.734 15.388 9.253 1.00 88.31 196 ARG A N 1
ATOM 1502 C CA . ARG A 1 196 ? 14.691 16.494 9.414 1.00 88.31 196 ARG A CA 1
ATOM 1503 C C . ARG A 1 196 ? 16.087 16.079 8.963 1.00 88.31 196 ARG A C 1
ATOM 1505 O O . ARG A 1 196 ? 16.703 16.805 8.187 1.00 88.31 196 ARG A O 1
ATOM 1512 N N . PHE A 1 197 ? 16.541 14.895 9.371 1.00 91.19 197 PHE A N 1
ATOM 1513 C CA . PHE A 1 197 ? 17.831 14.337 8.969 1.00 91.19 197 PHE A CA 1
ATOM 1514 C C . PHE A 1 197 ? 17.962 14.229 7.441 1.00 91.19 197 PHE A C 1
ATOM 1516 O O . PHE A 1 197 ? 18.956 14.665 6.870 1.00 91.19 197 PHE A O 1
ATOM 1523 N N . PHE A 1 198 ? 16.923 13.748 6.751 1.00 84.56 198 PHE A N 1
ATOM 1524 C CA . PHE A 1 198 ? 16.891 13.666 5.285 1.00 84.56 198 PHE A CA 1
ATOM 1525 C C . PHE A 1 198 ? 16.500 14.978 4.581 1.00 84.56 198 PHE A C 1
ATOM 1527 O O . PHE A 1 198 ? 16.251 14.960 3.374 1.00 84.56 198 PHE A O 1
ATOM 1534 N N . SER A 1 199 ? 16.398 16.101 5.303 1.00 86.44 199 SER A N 1
ATOM 1535 C CA . SER A 1 199 ? 15.947 17.399 4.769 1.00 86.44 199 SER A CA 1
ATOM 1536 C C . SER A 1 199 ? 14.602 17.330 4.029 1.00 86.44 199 SER A C 1
ATOM 1538 O O . SER A 1 199 ? 14.351 18.055 3.066 1.00 86.44 199 SER A O 1
ATOM 1540 N N . ARG A 1 200 ? 13.712 16.439 4.477 1.00 79.06 200 ARG A N 1
ATOM 1541 C CA . ARG A 1 200 ? 12.347 16.308 3.964 1.00 79.06 200 ARG A CA 1
ATOM 1542 C C . ARG A 1 200 ? 11.413 17.197 4.783 1.00 79.06 200 ARG A C 1
ATOM 1544 O O . ARG A 1 200 ? 11.368 17.054 6.008 1.00 79.06 200 ARG A O 1
ATOM 1551 N N . PRO A 1 201 ? 10.620 18.072 4.145 1.00 77.94 201 PRO A N 1
ATOM 1552 C CA . PRO A 1 201 ? 9.711 18.942 4.873 1.00 77.94 201 PRO A CA 1
ATOM 1553 C C . PRO A 1 201 ? 8.645 18.126 5.615 1.00 77.94 201 PRO A C 1
ATOM 1555 O O . PRO A 1 201 ? 8.119 17.127 5.115 1.00 77.94 201 PRO A O 1
ATOM 1558 N N . VAL A 1 202 ? 8.314 18.572 6.826 1.00 81.44 202 VAL A N 1
ATOM 1559 C CA . VAL A 1 202 ? 7.185 18.046 7.597 1.00 81.44 202 VAL A CA 1
ATOM 1560 C C . VAL A 1 202 ? 5.946 18.864 7.238 1.00 81.44 202 VAL A C 1
ATOM 1562 O O . VAL A 1 202 ? 5.745 19.968 7.743 1.00 81.44 202 VAL A O 1
ATOM 1565 N N . SER A 1 203 ? 5.132 18.348 6.320 1.00 77.62 203 SER A N 1
ATOM 1566 C CA . SER A 1 203 ? 3.939 19.047 5.832 1.00 77.62 203 SER A CA 1
ATOM 1567 C C . SER A 1 203 ? 2.843 19.132 6.900 1.00 77.62 203 SER A C 1
ATOM 1569 O O . SER A 1 203 ? 2.547 18.153 7.588 1.00 77.62 203 SER A O 1
ATOM 1571 N N . LYS A 1 204 ? 2.183 20.292 6.998 1.00 83.12 204 LYS A N 1
ATOM 1572 C CA . LYS A 1 204 ? 1.000 20.512 7.848 1.00 83.12 204 LYS A CA 1
ATOM 1573 C C . LYS A 1 204 ? -0.269 20.013 7.151 1.00 83.12 204 LYS A C 1
ATOM 1575 O O . LYS A 1 204 ? -1.104 20.802 6.723 1.00 83.12 204 LYS A O 1
ATOM 1580 N N . THR A 1 205 ? -0.382 18.703 6.971 1.00 80.56 205 THR A N 1
ATOM 1581 C CA . THR A 1 205 ? -1.593 18.098 6.401 1.00 80.56 205 THR A CA 1
ATOM 1582 C C . THR A 1 205 ? -2.740 18.122 7.415 1.00 80.56 205 THR A C 1
ATOM 1584 O O . THR A 1 205 ? -2.499 18.117 8.621 1.00 80.56 205 THR A O 1
ATOM 1587 N N . GLN A 1 206 ? -3.987 18.092 6.932 1.00 79.38 206 GLN A N 1
ATOM 1588 C CA . GLN A 1 206 ? -5.187 17.953 7.776 1.00 79.38 206 GLN A CA 1
ATOM 1589 C C . GLN A 1 206 ? -5.056 16.778 8.757 1.00 79.38 206 GLN A C 1
ATOM 1591 O O . GLN A 1 206 ? -5.257 16.933 9.956 1.00 79.38 206 GLN A O 1
ATOM 1596 N N . MET A 1 207 ? -4.605 15.624 8.257 1.00 79.38 207 MET A N 1
ATOM 1597 C CA . MET A 1 207 ? -4.435 14.405 9.049 1.00 79.38 207 MET A CA 1
ATOM 1598 C C . MET A 1 207 ? -3.384 14.561 10.159 1.00 79.38 207 MET A C 1
ATOM 1600 O O . MET A 1 207 ? -3.602 14.112 11.283 1.00 79.38 207 MET A O 1
ATOM 1604 N N . ARG A 1 208 ? -2.274 15.262 9.880 1.00 84.25 208 ARG A N 1
ATOM 1605 C CA . ARG A 1 208 ? -1.271 15.590 10.900 1.00 84.25 208 ARG A CA 1
ATOM 1606 C C . ARG A 1 208 ? -1.854 16.511 11.964 1.00 84.25 208 ARG A C 1
ATOM 1608 O O . ARG A 1 208 ? -1.661 16.251 13.145 1.00 84.25 208 ARG A O 1
ATOM 1615 N N . LEU A 1 209 ? -2.514 17.593 11.553 1.00 87.62 209 LEU A N 1
ATOM 1616 C CA . LEU A 1 209 ? -3.075 18.569 12.486 1.00 87.62 209 LEU A CA 1
ATOM 1617 C C . LEU A 1 209 ? -4.114 17.910 13.398 1.00 87.62 209 LEU A C 1
ATOM 1619 O O . LEU A 1 209 ? -4.000 18.039 14.610 1.00 87.62 209 LEU A O 1
ATOM 1623 N N . ALA A 1 210 ? -5.031 17.119 12.836 1.00 87.31 210 ALA A N 1
ATOM 1624 C CA . ALA A 1 210 ? -6.020 16.362 13.600 1.00 87.31 210 ALA A CA 1
ATOM 1625 C C . ALA A 1 210 ? -5.367 15.408 14.614 1.00 87.31 210 ALA A C 1
ATOM 1627 O O . ALA A 1 210 ? -5.723 15.415 15.791 1.00 87.31 210 ALA A O 1
ATOM 1628 N N . CYS A 1 211 ? -4.368 14.627 14.185 1.00 87.88 211 CYS A N 1
ATOM 1629 C CA . CYS A 1 211 ? -3.661 13.708 15.075 1.00 87.88 211 CYS A CA 1
ATOM 1630 C C . CYS A 1 211 ? -2.910 14.443 16.198 1.00 87.88 211 CYS A C 1
ATOM 1632 O O . CYS A 1 211 ? -2.955 14.010 17.346 1.00 87.88 211 CYS A O 1
ATOM 1634 N N . MET A 1 212 ? -2.221 15.544 15.886 1.00 87.81 212 MET A N 1
ATOM 1635 C CA . MET A 1 212 ? -1.475 16.326 16.881 1.00 87.81 212 MET A CA 1
ATOM 1636 C C . MET A 1 212 ? -2.404 16.996 17.893 1.00 87.81 212 MET A C 1
ATOM 1638 O O . MET A 1 212 ? -2.097 17.028 19.086 1.00 87.81 212 MET A O 1
ATOM 1642 N N . GLU A 1 213 ? -3.543 17.505 17.432 1.00 89.56 213 GLU A N 1
ATOM 1643 C CA . GLU A 1 213 ? -4.536 18.127 18.302 1.00 89.56 213 GLU A CA 1
ATOM 1644 C C . GLU A 1 213 ? -5.129 17.105 19.270 1.00 89.56 213 GLU A C 1
ATOM 1646 O O . GLU A 1 213 ? -5.194 17.344 20.475 1.00 89.56 213 GLU A O 1
ATOM 1651 N N . LEU A 1 214 ? -5.468 15.923 18.756 1.00 86.94 214 LEU A N 1
ATOM 1652 C CA . LEU A 1 214 ? -5.990 14.821 19.549 1.00 86.94 214 LEU A CA 1
ATOM 1653 C C . LEU A 1 214 ? -4.975 14.372 20.601 1.00 86.94 214 LEU A C 1
ATOM 1655 O O . LEU A 1 214 ? -5.279 14.382 21.788 1.00 86.94 214 LEU A O 1
ATOM 1659 N N . VAL A 1 215 ? -3.745 14.058 20.199 1.00 85.69 215 VAL A N 1
ATOM 1660 C CA . VAL A 1 215 ? -2.696 13.597 21.123 1.00 85.69 215 VAL A CA 1
ATOM 1661 C C . VAL A 1 215 ? -2.373 14.642 22.197 1.00 85.69 215 VAL A C 1
ATOM 1663 O O . VAL A 1 215 ? -2.106 14.279 23.339 1.00 85.69 215 VAL A O 1
ATOM 1666 N N . SER A 1 216 ? -2.394 15.934 21.857 1.00 85.12 216 SER A N 1
ATOM 1667 C CA . SER A 1 216 ? -2.052 17.002 22.808 1.00 85.12 216 SER A CA 1
ATOM 1668 C C . SER A 1 216 ? -3.176 17.343 23.785 1.00 85.12 216 SER A C 1
ATOM 1670 O O . SER A 1 216 ? -2.890 17.725 24.920 1.00 85.12 216 SER A O 1
ATOM 1672 N N . ARG A 1 217 ? -4.442 17.211 23.375 1.00 86.44 217 ARG A N 1
ATOM 1673 C CA . ARG A 1 217 ? -5.588 17.633 24.194 1.00 86.44 217 ARG A CA 1
ATOM 1674 C C . ARG A 1 217 ? -6.336 16.500 24.870 1.00 86.44 217 ARG A C 1
ATOM 1676 O O . ARG A 1 217 ? -6.963 16.756 25.897 1.00 86.44 217 ARG A O 1
ATOM 1683 N N . MET A 1 218 ? -6.277 15.276 24.340 1.00 82.94 218 MET A N 1
ATOM 1684 C CA . MET A 1 218 ? -7.164 14.192 24.774 1.00 82.94 218 MET A CA 1
ATOM 1685 C C . MET A 1 218 ? -7.043 13.891 26.267 1.00 82.94 218 MET A C 1
ATOM 1687 O O . MET A 1 218 ? -8.057 13.692 26.916 1.00 82.94 218 MET A O 1
ATOM 1691 N N . GLN A 1 219 ? -5.843 13.947 26.852 1.00 82.00 219 GLN A N 1
ATOM 1692 C CA . GLN A 1 219 ? -5.672 13.684 28.286 1.00 82.00 219 GLN A CA 1
ATOM 1693 C C . GLN A 1 219 ? -6.432 14.683 29.178 1.00 82.00 219 GLN A C 1
ATOM 1695 O O . GLN A 1 219 ? -6.956 14.307 30.225 1.00 82.00 219 GLN A O 1
ATOM 1700 N N . ASN A 1 220 ? -6.496 15.955 28.775 1.00 84.44 220 ASN A N 1
ATOM 1701 C CA . ASN A 1 220 ? -7.248 16.975 29.507 1.00 84.44 220 ASN A CA 1
ATOM 1702 C C . ASN A 1 220 ? -8.741 16.883 29.187 1.00 84.44 220 ASN A C 1
ATOM 1704 O O . ASN A 1 220 ? -9.560 16.943 30.100 1.00 84.44 220 ASN A O 1
ATOM 1708 N N . ALA A 1 221 ? -9.079 16.675 27.911 1.00 83.81 221 ALA A N 1
ATOM 1709 C CA . ALA A 1 221 ? -10.457 16.515 27.470 1.00 83.81 221 ALA A CA 1
ATOM 1710 C C . ALA A 1 221 ? -11.123 15.311 28.150 1.00 83.81 221 ALA A C 1
ATOM 1712 O O . ALA A 1 221 ? -12.236 15.428 28.637 1.00 83.81 221 ALA A O 1
ATOM 1713 N N . TRP A 1 222 ? -10.440 14.176 28.279 1.00 78.56 222 TRP A N 1
ATOM 1714 C CA . TRP A 1 222 ? -11.024 13.001 28.920 1.00 78.56 222 TRP A CA 1
ATOM 1715 C C . TRP A 1 222 ? -11.410 13.283 30.368 1.00 78.56 222 TRP A C 1
ATOM 1717 O O . TRP A 1 222 ? -12.522 12.982 30.759 1.00 78.56 222 TRP A O 1
ATOM 1727 N N . LYS A 1 223 ? -10.559 13.974 31.136 1.00 81.88 223 LYS A N 1
ATOM 1728 C CA . LYS A 1 223 ? -10.872 14.370 32.522 1.00 81.88 223 LYS A CA 1
ATOM 1729 C C . LYS A 1 223 ? -12.051 15.338 32.620 1.00 81.88 223 LYS A C 1
ATOM 1731 O O . LYS A 1 223 ? -12.802 15.291 33.589 1.00 81.88 223 LYS A O 1
ATOM 1736 N N . GLU A 1 224 ? -12.175 16.243 31.656 1.00 86.31 224 GLU A N 1
ATOM 1737 C CA . GLU A 1 224 ? -13.260 17.226 31.601 1.00 86.31 224 GLU A CA 1
ATOM 1738 C C . GLU A 1 224 ? -14.596 16.571 31.217 1.00 86.31 224 GLU A C 1
ATOM 1740 O O . GLU A 1 224 ? -15.627 16.846 31.832 1.00 86.31 224 GLU A O 1
ATOM 1745 N N . TRP A 1 225 ? -14.566 15.674 30.230 1.00 80.88 225 TRP A N 1
ATOM 1746 C CA . TRP A 1 225 ? -15.747 15.074 29.612 1.00 80.88 225 TRP A CA 1
ATOM 1747 C C . TRP A 1 225 ? -16.108 13.696 30.180 1.00 80.88 225 TRP A C 1
ATOM 1749 O O . TRP A 1 225 ? -17.173 13.185 29.845 1.00 80.88 225 TRP A O 1
ATOM 1759 N N . ASP A 1 226 ? -15.293 13.129 31.074 1.00 75.69 226 ASP A N 1
ATOM 1760 C CA . ASP A 1 226 ? -15.457 11.804 31.694 1.00 75.69 226 ASP A CA 1
ATOM 1761 C C . ASP A 1 226 ? -16.900 11.544 32.150 1.00 75.69 226 ASP A C 1
ATOM 1763 O O . ASP A 1 226 ? -17.566 10.605 31.715 1.00 75.69 226 ASP A O 1
ATOM 1767 N N . LYS A 1 227 ? -17.439 12.472 32.947 1.00 78.56 227 LYS A N 1
ATOM 1768 C CA . LYS A 1 227 ? -18.801 12.387 33.489 1.00 78.56 227 LYS A CA 1
ATOM 1769 C C . LYS A 1 227 ? -19.872 12.382 32.399 1.00 78.56 227 LYS A C 1
ATOM 1771 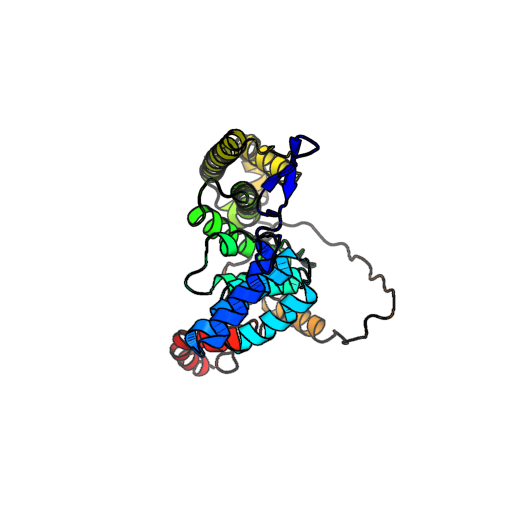O O . LYS A 1 227 ? -20.883 11.702 32.544 1.00 78.56 227 LYS A O 1
ATOM 1776 N N . ILE A 1 228 ? -19.664 13.148 31.327 1.00 78.00 228 ILE A N 1
ATOM 1777 C CA . ILE A 1 228 ? -20.600 13.256 30.200 1.00 78.00 228 ILE A CA 1
ATOM 1778 C C . ILE A 1 228 ? -20.547 11.972 29.368 1.00 78.00 228 ILE A C 1
ATOM 1780 O O . ILE A 1 228 ? -21.589 11.421 29.025 1.00 78.00 228 ILE A O 1
ATOM 1784 N N . ILE A 1 229 ? -19.347 11.457 29.096 1.00 69.88 229 ILE A N 1
ATOM 1785 C CA . ILE A 1 229 ? -19.146 10.204 28.360 1.00 69.88 229 ILE A CA 1
ATOM 1786 C C . ILE A 1 229 ? -19.801 9.041 29.115 1.00 69.88 229 ILE A C 1
ATOM 1788 O O . ILE A 1 229 ? -20.569 8.284 28.521 1.00 69.88 229 ILE A O 1
ATOM 1792 N N . HIS A 1 230 ? -19.578 8.940 30.428 1.00 69.12 230 HIS A N 1
ATOM 1793 C CA . HIS A 1 230 ? -20.215 7.921 31.262 1.00 69.12 230 HIS A CA 1
ATOM 1794 C C . HIS A 1 230 ? -21.744 8.044 31.278 1.00 69.12 230 HIS A C 1
ATOM 1796 O O . HIS A 1 230 ? -22.429 7.032 31.123 1.00 69.12 230 HIS A O 1
ATOM 1802 N N . ALA A 1 231 ? -22.285 9.262 31.379 1.00 68.44 231 ALA A N 1
ATOM 1803 C CA . ALA A 1 231 ? -23.730 9.505 31.368 1.00 68.44 231 ALA A CA 1
ATOM 1804 C C . ALA A 1 231 ? -24.421 9.122 30.044 1.00 68.44 231 ALA A C 1
ATOM 1806 O O . ALA A 1 231 ? -25.625 8.877 30.032 1.00 68.44 231 ALA A O 1
ATOM 1807 N N . HIS A 1 232 ? -23.675 9.048 28.939 1.00 62.56 232 HIS A N 1
ATOM 1808 C CA . HIS A 1 232 ? -24.190 8.683 27.615 1.00 62.56 232 HIS A CA 1
ATOM 1809 C C . HIS A 1 232 ? -23.723 7.302 27.126 1.00 62.56 232 HIS A C 1
ATOM 1811 O O . HIS A 1 232 ? -23.956 6.946 25.971 1.00 62.56 232 HIS A O 1
ATOM 1817 N N . SER A 1 233 ? -23.105 6.498 27.995 1.00 57.31 233 SER A N 1
ATOM 1818 C CA . SER A 1 233 ? -22.563 5.177 27.637 1.00 57.31 233 SER A CA 1
ATOM 1819 C C . SER A 1 233 ? -23.627 4.093 27.358 1.00 57.31 233 SER A C 1
ATOM 1821 O O . SER A 1 233 ? -23.310 3.069 26.738 1.00 57.31 233 SER A O 1
ATOM 1823 N N . ASP A 1 234 ? -24.882 4.352 27.748 1.00 48.44 234 ASP A N 1
ATOM 1824 C CA . ASP A 1 234 ? -26.035 3.443 27.633 1.00 48.44 234 ASP A CA 1
ATOM 1825 C C . ASP A 1 234 ? -26.903 3.664 26.377 1.00 48.44 234 ASP A C 1
ATOM 1827 O O . ASP A 1 234 ? -27.810 2.876 26.109 1.00 48.44 234 ASP A O 1
ATOM 1831 N N . VAL A 1 235 ? -26.637 4.694 25.558 1.00 48.25 235 VAL A N 1
ATOM 1832 C CA . VAL A 1 235 ? -27.346 4.916 24.278 1.00 48.25 235 VAL A CA 1
ATOM 1833 C C . VAL A 1 235 ? -26.773 3.967 23.221 1.00 48.25 235 VAL A C 1
ATOM 1835 O O . VAL A 1 235 ? -26.035 4.362 22.320 1.00 48.25 235 VAL A O 1
ATOM 1838 N N . ARG A 1 236 ? -27.059 2.675 23.381 1.00 47.41 236 ARG A N 1
ATOM 1839 C CA . ARG A 1 236 ? -26.594 1.601 22.501 1.00 47.41 236 ARG A CA 1
ATOM 1840 C C . ARG A 1 236 ? -27.762 1.090 21.668 1.00 47.41 236 ARG A C 1
ATOM 1842 O O . ARG A 1 236 ? -28.653 0.425 22.183 1.00 47.41 236 ARG A O 1
ATOM 1849 N N . SER A 1 237 ? -27.747 1.381 20.373 1.00 42.41 237 SER A N 1
ATOM 1850 C CA . SER A 1 237 ? -28.647 0.729 19.421 1.00 42.41 237 SER A CA 1
ATOM 1851 C C . SER A 1 237 ? -27.993 -0.564 18.942 1.00 42.41 237 SER A C 1
ATOM 1853 O O . SER A 1 237 ? -27.061 -0.524 18.138 1.00 42.41 237 SER A O 1
ATOM 1855 N N . GLU A 1 238 ? -28.463 -1.708 19.437 1.00 41.38 238 GLU A N 1
ATOM 1856 C CA . GLU A 1 238 ? -28.151 -3.011 18.843 1.00 41.38 238 GLU A CA 1
ATOM 1857 C C . GLU A 1 238 ? -28.830 -3.087 17.470 1.00 41.38 238 GLU A C 1
ATOM 1859 O O . GLU A 1 238 ? -30.045 -3.258 17.360 1.00 41.38 238 GLU A O 1
ATOM 1864 N N . ILE A 1 239 ? -28.061 -2.911 16.397 1.00 40.06 239 ILE A N 1
ATOM 1865 C CA . ILE A 1 239 ? -28.559 -3.212 15.055 1.00 40.06 239 ILE A CA 1
ATOM 1866 C C . ILE A 1 239 ? -28.559 -4.732 14.917 1.00 40.06 239 ILE A C 1
ATOM 1868 O O . ILE A 1 239 ? -27.510 -5.355 15.045 1.00 40.06 239 ILE A O 1
ATOM 1872 N N . SER A 1 240 ? -29.727 -5.324 14.650 1.00 39.25 240 SER A N 1
ATOM 1873 C CA . SER A 1 240 ? -29.833 -6.743 14.299 1.00 39.25 240 SER A CA 1
ATOM 1874 C C . SER A 1 240 ? -29.001 -7.015 13.035 1.00 39.25 240 SER A C 1
ATOM 1876 O O . SER A 1 240 ? -29.350 -6.490 11.973 1.00 39.25 240 SER A O 1
ATOM 1878 N N . PRO A 1 241 ? -27.934 -7.831 13.117 1.00 39.47 241 PRO A N 1
ATOM 1879 C CA . PRO A 1 241 ? -27.014 -8.068 12.002 1.00 39.47 241 PRO A CA 1
ATOM 1880 C C . PRO A 1 241 ? -27.731 -8.629 10.770 1.00 39.47 241 PRO A C 1
ATOM 1882 O O . PRO A 1 241 ? -27.523 -8.160 9.660 1.00 39.47 241 PRO A O 1
ATOM 1885 N N . ALA A 1 242 ? -28.691 -9.533 10.987 1.00 37.78 242 ALA A N 1
ATOM 1886 C CA . ALA A 1 242 ? -29.444 -10.192 9.923 1.00 37.78 242 ALA A CA 1
ATOM 1887 C C . ALA A 1 242 ? -30.273 -9.227 9.055 1.00 37.78 242 ALA A C 1
ATOM 1889 O O . ALA A 1 242 ? -30.400 -9.440 7.857 1.00 37.78 242 ALA A O 1
ATOM 1890 N N . LYS A 1 243 ? -30.816 -8.147 9.635 1.00 39.31 243 LYS A N 1
ATOM 1891 C CA . LYS A 1 243 ? -31.673 -7.205 8.899 1.00 39.31 243 LYS A CA 1
ATOM 1892 C C . LYS A 1 243 ? -30.868 -6.220 8.048 1.00 39.31 243 LYS A C 1
ATOM 1894 O O . LYS A 1 243 ? -31.263 -5.920 6.933 1.00 39.31 243 LYS A O 1
ATOM 1899 N N . ALA A 1 244 ? -29.717 -5.771 8.555 1.00 38.34 244 ALA A N 1
ATOM 1900 C CA . ALA A 1 244 ? -28.779 -4.971 7.768 1.00 38.34 244 ALA A CA 1
ATOM 1901 C C . ALA A 1 244 ? -28.131 -5.793 6.634 1.00 38.34 244 ALA A C 1
ATOM 1903 O O . ALA A 1 244 ? -27.737 -5.234 5.619 1.00 38.34 244 ALA A O 1
ATOM 1904 N N . GLU A 1 245 ? -28.038 -7.118 6.795 1.00 44.12 245 GLU A N 1
ATOM 1905 C CA . GLU A 1 245 ? -27.529 -8.051 5.783 1.00 44.12 245 GLU A CA 1
ATOM 1906 C C . GLU A 1 245 ? -28.495 -8.289 4.609 1.00 44.12 245 GLU A C 1
ATOM 1908 O O . GLU A 1 245 ? -28.031 -8.320 3.468 1.00 44.12 245 GLU A O 1
ATOM 1913 N N . ASP A 1 246 ? -29.797 -8.459 4.869 1.00 40.56 246 ASP A N 1
ATOM 1914 C CA . ASP A 1 246 ? -30.813 -8.693 3.827 1.00 40.56 246 ASP A CA 1
ATOM 1915 C C . ASP A 1 246 ? -31.068 -7.418 3.000 1.00 40.56 246 ASP A C 1
ATOM 1917 O O . ASP A 1 246 ? -31.029 -7.465 1.771 1.00 40.56 246 ASP A O 1
ATOM 1921 N N . ASP A 1 247 ? -31.182 -6.259 3.662 1.00 39.31 247 ASP A N 1
ATOM 1922 C CA . ASP A 1 247 ? -31.366 -4.958 2.998 1.00 39.31 247 ASP A CA 1
ATOM 1923 C C . ASP A 1 247 ? -30.165 -4.606 2.081 1.00 39.31 247 ASP A C 1
ATOM 1925 O O . ASP A 1 247 ? -30.318 -3.961 1.040 1.00 39.31 247 ASP A O 1
ATOM 1929 N N . LEU A 1 248 ? -28.960 -5.072 2.437 1.00 39.94 248 LEU A N 1
ATOM 1930 C CA . LEU A 1 248 ? -27.716 -4.857 1.694 1.00 39.94 248 LEU A CA 1
ATOM 1931 C C . LEU A 1 248 ? -27.527 -5.841 0.530 1.00 39.94 248 LEU A C 1
ATOM 1933 O O . LEU A 1 248 ? -26.964 -5.473 -0.503 1.00 39.94 248 LEU A O 1
ATOM 1937 N N . ALA A 1 249 ? -27.997 -7.083 0.678 1.00 39.56 249 ALA A N 1
ATOM 1938 C CA . ALA A 1 249 ? -28.015 -8.070 -0.400 1.00 39.56 249 ALA A CA 1
ATOM 1939 C C . ALA A 1 249 ? -29.002 -7.664 -1.508 1.00 39.56 249 ALA A C 1
ATOM 1941 O O . ALA A 1 249 ? -28.614 -7.660 -2.678 1.00 39.56 249 ALA A O 1
ATOM 1942 N N . ASP A 1 250 ? -30.205 -7.220 -1.134 1.00 39.81 250 ASP A N 1
ATOM 1943 C CA . ASP A 1 250 ? -31.229 -6.725 -2.065 1.00 39.81 250 ASP A CA 1
ATOM 1944 C C . ASP A 1 250 ? -30.760 -5.465 -2.822 1.00 39.81 250 ASP A C 1
ATOM 1946 O O . ASP A 1 250 ? -31.064 -5.282 -4.004 1.00 39.81 250 ASP A O 1
ATOM 1950 N N . TRP A 1 251 ? -29.960 -4.608 -2.175 1.00 37.75 251 TRP A N 1
ATOM 1951 C CA . TRP A 1 251 ? -29.375 -3.415 -2.798 1.00 37.75 251 TRP A CA 1
ATOM 1952 C C . TRP A 1 251 ? -28.244 -3.740 -3.792 1.00 37.75 251 TRP A C 1
ATOM 1954 O O . TRP A 1 251 ? -28.135 -3.109 -4.845 1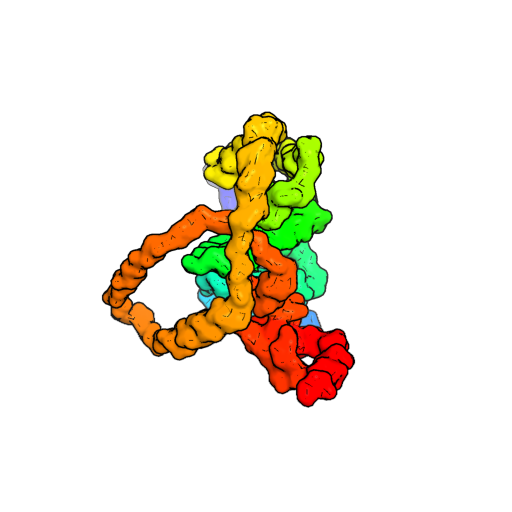.00 37.75 251 TRP A O 1
ATOM 1964 N N . LEU A 1 252 ? -27.408 -4.743 -3.499 1.00 37.16 252 LEU A N 1
ATOM 1965 C CA . LEU A 1 252 ? -26.294 -5.159 -4.365 1.00 37.16 252 LEU A CA 1
ATOM 1966 C C . LEU A 1 252 ? -26.744 -5.949 -5.606 1.00 37.16 252 LEU A C 1
ATOM 1968 O O . LEU A 1 252 ? -25.991 -6.013 -6.581 1.00 37.16 252 LEU A O 1
ATOM 1972 N N . GLU A 1 253 ? -27.947 -6.528 -5.593 1.00 37.62 253 GLU A N 1
ATOM 1973 C CA . GLU A 1 253 ? -28.555 -7.178 -6.763 1.00 37.62 253 GLU A CA 1
ATOM 1974 C C . GLU A 1 253 ? -29.087 -6.176 -7.810 1.00 37.62 253 GLU A C 1
ATOM 1976 O O . GLU A 1 253 ? -29.277 -6.557 -8.964 1.00 37.62 253 GLU A O 1
ATOM 1981 N N . GLN A 1 254 ? -29.247 -4.888 -7.469 1.00 33.19 254 GLN A N 1
ATOM 1982 C CA . GLN A 1 254 ? -29.768 -3.839 -8.368 1.00 33.19 254 GLN A CA 1
ATOM 1983 C C . GLN A 1 254 ? -28.702 -3.073 -9.181 1.00 33.19 254 GLN A C 1
ATOM 1985 O O . GLN A 1 254 ? -28.958 -1.963 -9.649 1.00 33.19 254 GLN A O 1
ATOM 1990 N N . ILE A 1 255 ? -27.501 -3.624 -9.382 1.00 33.66 255 ILE A N 1
ATOM 1991 C CA . ILE A 1 255 ? -26.489 -2.981 -10.238 1.00 33.66 255 ILE A CA 1
ATOM 1992 C C . ILE A 1 255 ? -26.616 -3.509 -11.672 1.00 33.66 255 ILE A C 1
ATOM 1994 O O . ILE A 1 255 ? -26.016 -4.526 -12.028 1.00 33.66 255 ILE A O 1
ATOM 1998 N N . ASP A 1 256 ? -27.368 -2.778 -12.501 1.00 32.12 256 ASP A N 1
ATOM 1999 C CA . ASP A 1 256 ? -27.275 -2.881 -13.958 1.00 32.12 256 ASP A CA 1
ATOM 2000 C C . ASP A 1 256 ? -25.876 -2.436 -14.412 1.00 32.12 256 ASP A C 1
ATOM 2002 O O . ASP A 1 256 ? -25.381 -1.354 -14.085 1.00 32.12 256 ASP A O 1
ATOM 2006 N N . ILE A 1 257 ? -25.208 -3.316 -15.156 1.00 33.78 257 ILE A N 1
ATOM 2007 C CA . ILE A 1 257 ? -23.930 -3.038 -15.808 1.00 33.78 257 ILE A CA 1
ATOM 2008 C C . ILE A 1 257 ? -24.245 -2.208 -17.056 1.00 33.78 257 ILE A C 1
ATOM 2010 O O . ILE A 1 257 ? -24.474 -2.778 -18.121 1.00 33.78 257 ILE A O 1
ATOM 2014 N N . GLU A 1 258 ? -24.256 -0.879 -16.944 1.00 29.38 258 GLU A N 1
ATOM 2015 C CA . GLU A 1 258 ? -24.365 0.005 -18.112 1.00 29.38 258 GLU A CA 1
ATOM 2016 C C . GLU A 1 258 ? -23.065 0.756 -18.461 1.00 29.38 258 GLU A C 1
ATOM 2018 O O . GLU A 1 258 ? -22.233 1.096 -17.617 1.00 29.38 258 GLU A O 1
ATOM 2023 N N . ASP A 1 259 ? -22.921 0.934 -19.777 1.00 32.50 259 ASP A N 1
ATOM 2024 C CA . ASP A 1 259 ? -21.828 1.464 -20.603 1.00 32.50 259 ASP A CA 1
ATOM 2025 C C . ASP A 1 259 ? -21.395 2.898 -20.190 1.00 32.50 259 ASP A C 1
ATOM 2027 O O . ASP A 1 259 ? -22.249 3.708 -19.822 1.00 32.50 259 ASP A O 1
ATOM 2031 N N . PRO A 1 260 ? -20.101 3.292 -20.264 1.00 33.25 260 PRO A N 1
ATOM 2032 C CA . PRO A 1 260 ? -19.569 4.529 -19.680 1.00 33.25 260 PRO A CA 1
ATOM 2033 C C . PRO A 1 260 ? -19.885 5.804 -20.496 1.00 33.25 260 PRO A C 1
ATOM 2035 O O . PRO A 1 260 ? -19.065 6.720 -20.580 1.00 33.25 260 PRO A O 1
ATOM 2038 N N . GLY A 1 261 ? -21.064 5.871 -21.118 1.00 32.91 261 GLY A N 1
ATOM 2039 C CA . GLY A 1 261 ? -21.430 6.876 -22.115 1.00 32.91 261 GLY A CA 1
ATOM 2040 C C . GLY A 1 261 ? -22.440 7.950 -21.701 1.00 32.91 261 GLY A C 1
ATOM 2041 O O . GLY A 1 261 ? -22.647 8.869 -22.490 1.00 32.91 261 GLY A O 1
ATOM 2042 N N . VAL A 1 262 ? -23.076 7.903 -20.523 1.00 28.02 262 VAL A N 1
ATOM 2043 C CA . VAL A 1 262 ? -24.157 8.859 -20.194 1.00 28.02 262 VAL A CA 1
ATOM 2044 C C . VAL A 1 262 ? -23.981 9.476 -18.807 1.00 28.02 262 VAL A C 1
ATOM 2046 O O . VAL A 1 262 ? -23.915 8.796 -17.789 1.00 28.02 262 VAL A O 1
ATOM 2049 N N . CYS A 1 263 ? -23.894 10.807 -18.774 1.00 35.69 263 CYS A N 1
ATOM 2050 C CA . CYS A 1 263 ? -23.913 11.599 -17.553 1.00 35.69 263 CYS A CA 1
ATOM 2051 C C . CYS A 1 263 ? -25.305 11.594 -16.901 1.00 35.69 263 CYS A C 1
ATOM 2053 O O . CYS A 1 263 ? -26.288 11.923 -17.559 1.00 35.69 263 CYS A O 1
ATOM 2055 N N . GLY A 1 264 ? -25.329 11.398 -15.580 1.00 33.97 264 GLY A N 1
ATOM 2056 C CA . GLY A 1 264 ? -26.377 11.892 -14.686 1.00 33.97 264 GLY A CA 1
ATOM 2057 C C . GLY A 1 264 ? -27.275 10.814 -14.086 1.00 33.97 264 GLY A C 1
ATOM 2058 O O . GLY A 1 264 ? -28.055 10.205 -14.796 1.00 33.97 264 GLY A O 1
ATOM 2059 N N . HIS A 1 265 ? -27.238 10.668 -12.758 1.00 29.56 265 HIS A N 1
ATOM 2060 C CA . HIS A 1 265 ? -28.416 10.950 -11.937 1.00 29.56 265 HIS A CA 1
ATOM 2061 C C . HIS A 1 265 ? -28.047 11.167 -10.463 1.00 29.56 265 HIS A C 1
ATOM 2063 O O . HIS A 1 265 ? -27.214 10.485 -9.872 1.00 29.56 265 HIS A O 1
ATOM 2069 N N . ASP A 1 266 ? -28.675 12.205 -9.927 1.00 36.47 266 ASP A N 1
ATOM 2070 C CA . ASP A 1 266 ? -28.585 12.753 -8.584 1.00 36.47 266 ASP A CA 1
ATOM 2071 C C . ASP A 1 266 ? -29.602 12.019 -7.691 1.00 36.47 266 ASP A C 1
ATOM 2073 O O . ASP A 1 266 ? -30.811 12.088 -7.940 1.00 36.47 266 ASP A O 1
ATOM 2077 N N . HIS A 1 267 ? -29.142 11.288 -6.671 1.00 31.81 267 HIS A N 1
ATOM 2078 C CA . HIS A 1 267 ? -30.019 10.593 -5.722 1.00 31.81 267 HIS A CA 1
ATOM 2079 C C . HIS A 1 267 ? -29.777 11.080 -4.288 1.00 31.81 267 HIS A C 1
ATOM 2081 O O . HIS A 1 267 ? -28.900 10.621 -3.565 1.00 31.81 267 HIS A O 1
ATOM 2087 N N . ARG A 1 268 ? -30.608 12.072 -3.949 1.00 28.86 268 ARG A N 1
ATOM 2088 C CA . ARG A 1 268 ? -31.016 12.634 -2.650 1.00 28.86 268 ARG A CA 1
ATOM 2089 C C . ARG A 1 268 ? -30.498 11.941 -1.377 1.00 28.86 268 ARG A C 1
ATOM 2091 O O . ARG A 1 268 ? -30.820 10.791 -1.095 1.00 28.86 268 ARG A O 1
ATOM 2098 N N . HIS A 1 269 ? -29.846 12.749 -0.537 1.00 29.22 269 HIS A N 1
ATOM 2099 C CA . HIS A 1 269 ? -29.604 12.509 0.886 1.00 29.22 269 HIS A CA 1
ATOM 2100 C C . HIS A 1 269 ? -30.905 12.222 1.657 1.00 29.22 269 HIS A C 1
ATOM 2102 O O . HIS A 1 269 ? -31.879 12.966 1.539 1.00 29.22 269 HIS A O 1
ATOM 2108 N N . ARG A 1 270 ? -30.890 11.182 2.499 1.00 28.94 270 ARG A N 1
ATOM 2109 C CA . ARG A 1 270 ? -31.835 11.013 3.609 1.00 28.94 270 ARG A CA 1
ATOM 2110 C C . ARG A 1 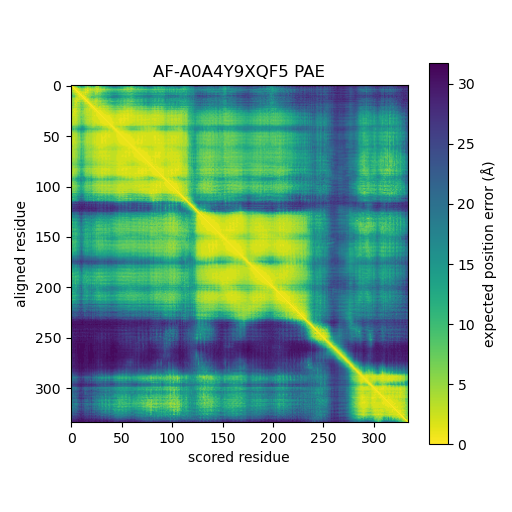270 ? -31.094 11.313 4.914 1.00 28.94 270 ARG A C 1
ATOM 2112 O O . ARG A 1 270 ? -30.098 10.667 5.222 1.00 28.94 270 ARG A O 1
ATOM 2119 N N . ASP A 1 271 ? -31.587 12.314 5.635 1.00 34.31 271 ASP A N 1
ATOM 2120 C CA . ASP A 1 271 ? -31.140 12.719 6.969 1.00 34.31 271 ASP A CA 1
ATOM 2121 C C . ASP A 1 271 ? -31.277 11.576 7.993 1.00 34.31 271 ASP A C 1
ATOM 2123 O O . ASP A 1 271 ? -32.283 10.863 7.984 1.00 34.31 271 ASP A O 1
ATOM 2127 N N . GLY A 1 272 ? -30.315 11.423 8.917 1.00 27.83 272 GLY A N 1
ATOM 2128 C CA . GLY A 1 272 ? -30.481 10.484 10.034 1.00 27.83 272 GLY A CA 1
ATOM 2129 C C . GLY A 1 272 ? -29.284 10.250 10.967 1.00 27.83 272 GLY A C 1
ATOM 2130 O O . GLY A 1 272 ? -28.518 9.323 10.758 1.00 27.83 272 GLY A O 1
ATOM 2131 N N . ILE A 1 273 ? -29.231 11.044 12.046 1.00 29.83 273 ILE A N 1
ATOM 2132 C CA . ILE A 1 273 ? -28.821 10.710 13.432 1.00 29.83 273 ILE A CA 1
ATOM 2133 C C . ILE A 1 273 ? -27.386 10.187 13.673 1.00 29.83 273 ILE A C 1
ATOM 2135 O O . ILE A 1 273 ? -27.066 9.008 13.550 1.00 29.83 273 ILE A O 1
ATOM 2139 N N . THR A 1 274 ? -26.552 11.084 14.201 1.00 31.69 274 THR A N 1
ATOM 2140 C CA . THR A 1 274 ? -25.236 10.824 14.799 1.00 31.69 274 THR A CA 1
ATOM 2141 C C . THR A 1 274 ? -25.388 10.131 16.161 1.00 31.69 274 THR A C 1
ATOM 2143 O O . THR A 1 274 ? -25.722 10.773 17.153 1.00 31.69 274 THR A O 1
ATOM 2146 N N . THR A 1 275 ? -25.129 8.825 16.241 1.00 28.42 275 THR A N 1
ATOM 2147 C CA . THR A 1 275 ? -24.924 8.113 17.520 1.00 28.42 275 THR A CA 1
ATOM 2148 C C . THR A 1 275 ? -23.704 7.195 17.421 1.00 28.42 275 THR A C 1
ATOM 2150 O O . THR A 1 275 ? -23.484 6.548 16.399 1.00 28.42 275 THR A O 1
ATOM 2153 N N . HIS A 1 276 ? -22.869 7.188 18.467 1.00 29.67 276 HIS A N 1
ATOM 2154 C CA . HIS A 1 276 ? -21.699 6.313 18.584 1.00 29.67 276 HIS A CA 1
ATOM 2155 C C . HIS A 1 276 ? -22.161 4.856 18.727 1.00 29.67 276 HIS A C 1
ATOM 2157 O O . HIS A 1 276 ? -22.850 4.520 19.686 1.00 29.67 276 HIS A O 1
ATOM 2163 N N . LEU A 1 277 ? -21.785 3.995 17.778 1.00 37.31 277 LEU A N 1
ATOM 2164 C CA . LEU A 1 277 ? -22.212 2.596 17.743 1.00 37.31 277 LEU A CA 1
ATOM 2165 C C . LEU A 1 277 ? -21.122 1.669 18.303 1.00 37.31 277 LEU A C 1
ATOM 2167 O O . LEU A 1 277 ? -19.971 1.728 17.874 1.00 37.31 277 LEU A O 1
ATOM 2171 N N . SER A 1 278 ? -21.496 0.783 19.228 1.00 37.91 278 SER A N 1
ATOM 2172 C CA . SER A 1 278 ? -20.681 -0.362 19.647 1.00 37.91 278 SER A CA 1
ATOM 2173 C C . SER A 1 278 ? -21.156 -1.578 18.855 1.00 37.91 278 SER A C 1
ATOM 2175 O O . SER A 1 278 ? -22.227 -2.112 19.125 1.00 37.91 278 SER A O 1
ATOM 2177 N N . LEU A 1 279 ? -20.397 -1.971 17.828 1.00 39.06 279 LEU A N 1
ATOM 2178 C CA . LEU A 1 279 ? -20.631 -3.224 17.111 1.00 39.06 279 LEU A CA 1
ATOM 2179 C C . LEU A 1 279 ? -19.929 -4.352 17.861 1.00 39.06 279 LEU A C 1
ATOM 2181 O O . LEU A 1 279 ? -18.757 -4.226 18.227 1.00 39.06 279 LEU A O 1
ATOM 2185 N N . GLY A 1 280 ? -20.629 -5.468 18.063 1.00 35.94 280 GLY A N 1
ATOM 2186 C CA . GLY A 1 280 ? -19.988 -6.691 18.516 1.00 35.94 280 GLY A CA 1
ATOM 2187 C C . GLY A 1 280 ? -18.875 -7.058 17.535 1.00 35.94 280 GLY A C 1
ATOM 2188 O O . GLY A 1 280 ? -19.081 -7.068 16.324 1.00 35.94 280 GLY A O 1
ATOM 2189 N N . VAL A 1 281 ? -17.687 -7.381 18.052 1.00 38.09 281 VAL A N 1
ATOM 2190 C CA . VAL A 1 281 ? -16.497 -7.773 17.265 1.00 38.09 281 VAL A CA 1
ATOM 2191 C C . VAL A 1 281 ? -16.812 -8.879 16.238 1.00 38.09 281 VAL A C 1
ATOM 2193 O O . VAL A 1 281 ? -16.159 -8.970 15.202 1.00 38.09 281 VAL A O 1
ATOM 2196 N N . ASN A 1 282 ? -17.855 -9.675 16.491 1.00 41.22 282 ASN A N 1
ATOM 2197 C CA . ASN A 1 282 ? -18.328 -10.743 15.614 1.00 41.22 282 ASN A CA 1
ATOM 2198 C C . ASN A 1 282 ? -19.056 -10.249 14.346 1.00 41.22 282 ASN A C 1
ATOM 2200 O O . ASN A 1 282 ? -18.934 -10.900 13.311 1.00 41.22 282 ASN A O 1
ATOM 2204 N N . ASP A 1 283 ? -19.749 -9.107 14.382 1.00 38.88 283 ASP A N 1
ATOM 2205 C CA . ASP A 1 283 ? -20.532 -8.600 13.238 1.00 38.88 283 ASP A CA 1
ATOM 2206 C C . ASP A 1 283 ? -19.633 -7.985 12.160 1.00 38.88 283 ASP A C 1
ATOM 2208 O O . ASP A 1 283 ? -19.883 -8.100 10.960 1.00 38.88 283 ASP A O 1
ATOM 2212 N N . VAL A 1 284 ? -18.509 -7.394 12.570 1.00 45.34 284 VAL A N 1
ATOM 2213 C CA . VAL A 1 284 ? -17.527 -6.816 11.640 1.00 45.34 284 VAL A CA 1
ATOM 2214 C C . VAL A 1 284 ? -16.708 -7.899 10.928 1.00 45.34 284 VAL A C 1
ATOM 2216 O O . VAL A 1 284 ? -16.213 -7.680 9.819 1.00 45.34 284 VAL A O 1
ATOM 2219 N N . GLU A 1 285 ? -16.605 -9.096 11.512 1.00 49.94 285 GLU A N 1
ATOM 2220 C CA . GLU A 1 285 ? -15.958 -10.243 10.867 1.00 49.94 285 GLU A CA 1
ATOM 2221 C C . GLU A 1 285 ? -16.763 -10.796 9.681 1.00 49.94 285 GLU A C 1
ATOM 2223 O O . GLU A 1 285 ? -16.178 -11.370 8.759 1.00 49.94 285 GLU A O 1
ATOM 2228 N N . LEU A 1 286 ? -18.080 -10.567 9.641 1.00 50.00 286 LEU A N 1
ATOM 2229 C CA . LEU A 1 286 ? -18.954 -10.995 8.540 1.00 50.00 286 LEU A CA 1
ATOM 2230 C C . LEU A 1 286 ? -18.773 -10.153 7.271 1.00 50.00 286 LEU A C 1
ATOM 2232 O O . LEU A 1 286 ? -18.937 -10.662 6.162 1.00 50.00 286 LEU A O 1
ATOM 2236 N N . ASN A 1 287 ? -18.348 -8.899 7.412 1.00 58.66 287 ASN A N 1
ATOM 2237 C CA . ASN A 1 287 ? -18.046 -8.017 6.283 1.00 58.66 287 ASN A CA 1
ATOM 2238 C C . ASN A 1 287 ? -16.604 -8.150 5.799 1.00 58.66 287 ASN A C 1
ATOM 2240 O O . ASN A 1 287 ? -16.136 -7.333 5.008 1.00 58.66 287 ASN A O 1
ATOM 2244 N N . ARG A 1 288 ? -15.875 -9.177 6.255 1.00 70.00 288 ARG A N 1
ATOM 2245 C CA . ARG A 1 288 ? -14.472 -9.397 5.911 1.00 70.00 288 ARG A CA 1
ATOM 2246 C C . ARG A 1 288 ? -14.262 -10.735 5.240 1.00 70.00 288 ARG A C 1
ATOM 2248 O O . ARG A 1 288 ? -14.773 -11.774 5.648 1.00 70.00 288 ARG A O 1
ATOM 2255 N N . CYS A 1 289 ? -13.414 -10.732 4.220 1.00 74.62 289 CYS A N 1
ATOM 2256 C CA . CYS A 1 289 ? -12.942 -11.986 3.660 1.00 74.62 289 CYS A CA 1
ATOM 2257 C C . CYS A 1 289 ? -12.225 -12.801 4.743 1.00 74.62 289 CYS A C 1
ATOM 2259 O O . CYS A 1 289 ? -11.218 -12.353 5.293 1.00 74.62 289 CYS A O 1
ATOM 2261 N N . SER A 1 290 ? -12.664 -14.034 4.981 1.00 81.50 290 SER A N 1
ATOM 2262 C CA . SER A 1 290 ? -12.093 -14.931 5.992 1.00 81.50 290 SER A CA 1
ATOM 2263 C C . SER A 1 290 ? -10.634 -15.320 5.713 1.00 81.50 290 SER A C 1
ATOM 2265 O O . SER A 1 290 ? -10.000 -15.964 6.540 1.00 81.50 290 SER A O 1
ATOM 2267 N N . TRP A 1 291 ? -10.095 -14.951 4.546 1.00 80.69 291 TRP A N 1
ATOM 2268 C CA . TRP A 1 291 ? -8.693 -15.155 4.194 1.00 80.69 291 TRP A CA 1
ATOM 2269 C C . TRP A 1 291 ? -7.875 -13.858 4.156 1.00 80.69 291 TRP A C 1
ATOM 2271 O O . TRP A 1 291 ? -6.903 -13.713 4.897 1.00 80.69 291 TRP A O 1
ATOM 2281 N N . CYS A 1 292 ? -8.242 -12.898 3.297 1.00 66.44 292 CYS A N 1
ATOM 2282 C CA . CYS A 1 292 ? -7.473 -11.657 3.134 1.00 66.44 292 CYS A CA 1
ATOM 2283 C C . CYS A 1 292 ? -7.891 -10.532 4.090 1.00 66.44 292 CYS A C 1
ATOM 2285 O O . CYS A 1 292 ? -7.189 -9.528 4.156 1.00 66.44 292 CYS A O 1
ATOM 2287 N N . ARG A 1 293 ? -8.981 -10.709 4.853 1.00 70.44 293 ARG A N 1
ATOM 2288 C CA . ARG A 1 293 ? -9.579 -9.722 5.773 1.00 70.44 293 ARG A CA 1
ATOM 2289 C C . ARG A 1 293 ? -10.054 -8.426 5.106 1.00 70.44 293 ARG A C 1
ATOM 2291 O O . ARG A 1 293 ? -10.307 -7.445 5.797 1.00 70.44 293 ARG A O 1
ATOM 2298 N N . ASN A 1 294 ? -10.200 -8.411 3.778 1.00 62.72 294 ASN A N 1
ATOM 2299 C CA . ASN A 1 294 ? -10.712 -7.237 3.068 1.00 62.72 294 ASN A CA 1
ATOM 2300 C C . ASN A 1 294 ? -12.140 -6.968 3.508 1.00 62.72 294 ASN A C 1
ATOM 2302 O O . ASN A 1 294 ? -12.957 -7.881 3.342 1.00 62.72 294 ASN A O 1
ATOM 2306 N N . PRO A 1 295 ? -12.437 -5.753 3.997 1.00 61.94 295 PRO A N 1
ATOM 2307 C CA . PRO A 1 295 ? -13.806 -5.324 4.139 1.00 61.94 295 PRO A CA 1
ATOM 2308 C C . PRO A 1 295 ? -14.407 -5.280 2.735 1.00 61.94 295 PRO A C 1
ATOM 2310 O O . PRO A 1 295 ? -13.861 -4.650 1.825 1.00 61.94 295 PRO A O 1
ATOM 2313 N N . SER A 1 296 ? -15.464 -6.044 2.517 1.00 56.38 296 SER A N 1
ATOM 2314 C CA . SER A 1 296 ? -16.194 -6.023 1.265 1.00 56.38 296 SER A CA 1
ATOM 2315 C C . SER A 1 296 ? -17.627 -6.419 1.521 1.00 56.38 296 SER A C 1
ATOM 2317 O O . SER A 1 296 ? -17.911 -7.373 2.236 1.00 56.38 296 SER A O 1
ATOM 2319 N N . VAL A 1 297 ? -18.501 -5.687 0.859 1.00 48.53 297 VAL A N 1
ATOM 2320 C CA . VAL A 1 297 ? -19.939 -5.894 0.885 1.00 48.53 297 VAL A CA 1
ATOM 2321 C C . VAL A 1 297 ? -20.364 -7.081 0.009 1.00 48.53 297 VAL A C 1
ATOM 2323 O O . VAL A 1 297 ? -21.354 -7.746 0.276 1.00 48.53 297 VAL A O 1
ATOM 2326 N N . VAL A 1 298 ? -19.540 -7.436 -0.987 1.00 60.00 298 VAL A N 1
ATOM 2327 C CA . VAL A 1 298 ? -19.787 -8.529 -1.942 1.00 60.00 298 VAL A CA 1
ATOM 2328 C C . VAL A 1 298 ? -18.833 -9.694 -1.660 1.00 60.00 298 VAL A C 1
ATOM 2330 O O . VAL A 1 298 ? -17.888 -9.960 -2.415 1.00 60.00 298 VAL A O 1
ATOM 2333 N N . LEU A 1 299 ? -19.030 -10.374 -0.529 1.00 71.25 299 LEU A N 1
ATOM 2334 C CA . LEU A 1 299 ? -18.275 -11.582 -0.195 1.00 71.25 299 LEU A CA 1
ATOM 2335 C C . LEU A 1 299 ? -19.096 -12.839 -0.476 1.00 71.25 299 LEU A C 1
ATOM 2337 O O . LEU A 1 299 ? -20.210 -13.015 0.007 1.00 71.25 299 LEU A O 1
ATOM 2341 N N . LYS A 1 300 ? -18.495 -13.776 -1.202 1.00 79.31 300 LYS A N 1
ATOM 2342 C CA . LYS A 1 300 ? -19.099 -15.068 -1.520 1.00 79.31 300 LYS A CA 1
ATOM 2343 C C . LYS A 1 300 ? -19.059 -15.970 -0.291 1.00 79.31 300 LYS A C 1
ATOM 2345 O O . LYS A 1 300 ? -17.970 -16.275 0.203 1.00 79.31 300 LYS A O 1
ATOM 2350 N N . LYS A 1 301 ? -20.226 -16.412 0.184 1.00 84.38 301 LYS A N 1
ATOM 2351 C CA . LYS A 1 301 ? -20.334 -17.409 1.260 1.00 84.38 301 LYS A CA 1
ATOM 2352 C C . LYS A 1 301 ? -19.738 -18.744 0.801 1.00 84.38 301 LYS A C 1
ATOM 2354 O O . LYS A 1 301 ? -19.815 -19.115 -0.372 1.00 84.38 301 LYS A O 1
ATOM 2359 N N . CYS A 1 302 ? -19.127 -19.476 1.724 1.00 85.75 302 CYS A N 1
ATOM 2360 C CA . CYS A 1 302 ? -18.672 -20.835 1.471 1.00 85.75 302 CYS A CA 1
ATOM 2361 C C . CYS A 1 302 ? -19.886 -21.728 1.207 1.00 85.75 302 CYS A C 1
ATOM 2363 O O . CYS A 1 302 ? -20.730 -21.881 2.085 1.00 85.75 302 CYS A O 1
ATOM 2365 N N . SER A 1 303 ? -19.953 -22.359 0.036 1.00 82.19 303 SER A N 1
ATOM 2366 C CA . SER A 1 303 ? -21.085 -23.211 -0.352 1.00 82.19 303 SER A CA 1
ATOM 2367 C C . SER A 1 303 ? -21.274 -24.453 0.528 1.00 82.19 303 SER A C 1
ATOM 2369 O O . SER A 1 303 ? -22.322 -25.078 0.465 1.00 82.19 303 SER A O 1
ATOM 2371 N N . GLY A 1 304 ? -20.266 -24.828 1.325 1.00 83.62 304 GLY A N 1
ATOM 2372 C CA . GLY A 1 304 ? -20.343 -25.966 2.243 1.00 83.62 304 GLY A CA 1
ATOM 2373 C C . GLY A 1 304 ? -20.977 -25.625 3.592 1.00 83.62 304 GLY A C 1
ATOM 2374 O O . GLY A 1 304 ? -21.946 -26.257 3.984 1.00 83.62 304 GLY A O 1
ATOM 2375 N N . CYS A 1 305 ? -20.414 -24.656 4.325 1.00 85.06 305 CYS A N 1
ATOM 2376 C CA . CYS A 1 305 ? -20.872 -24.335 5.684 1.00 85.06 305 CYS A CA 1
ATOM 2377 C C . CYS A 1 305 ? -21.633 -23.010 5.806 1.00 85.06 305 CYS A C 1
ATOM 2379 O O . CYS A 1 305 ? -22.142 -22.717 6.879 1.00 85.06 305 CYS A O 1
ATOM 2381 N N . GLY A 1 306 ? -21.640 -22.156 4.778 1.00 80.88 306 GLY A N 1
ATOM 2382 C CA . GLY A 1 306 ? -22.269 -20.829 4.811 1.00 80.88 306 GLY A CA 1
ATOM 2383 C C . GLY A 1 306 ? -21.611 -19.792 5.736 1.00 80.88 306 GLY A C 1
ATOM 2384 O O . GLY A 1 306 ? -21.856 -18.601 5.564 1.00 80.88 306 GLY A O 1
ATOM 2385 N N . LYS A 1 307 ? -20.749 -20.212 6.676 1.00 78.81 307 LYS A N 1
ATOM 2386 C CA . LYS A 1 307 ? -20.209 -19.347 7.740 1.00 78.81 307 LYS A CA 1
ATOM 2387 C C . LYS A 1 307 ? -19.024 -18.480 7.331 1.00 78.81 307 LYS A C 1
ATOM 2389 O O . LYS A 1 307 ? -18.889 -17.360 7.806 1.00 78.81 307 LYS A O 1
ATOM 2394 N N . THR A 1 308 ? -18.141 -18.985 6.471 1.00 83.88 308 THR A N 1
ATOM 2395 C CA . THR A 1 308 ? -16.990 -18.210 5.980 1.00 83.88 308 THR A CA 1
ATOM 2396 C C . THR A 1 308 ? -17.328 -17.503 4.675 1.00 83.88 308 THR A C 1
ATOM 2398 O O . THR A 1 308 ? -18.150 -17.981 3.890 1.00 83.88 308 THR A O 1
ATOM 2401 N N . ARG A 1 309 ? -16.697 -16.352 4.437 1.00 83.56 309 ARG A N 1
ATOM 2402 C CA . ARG A 1 309 ? -16.993 -15.454 3.316 1.00 83.56 309 ARG A CA 1
ATOM 2403 C C . ARG A 1 309 ? -15.701 -15.046 2.601 1.00 83.56 309 ARG A C 1
ATOM 2405 O O . ARG A 1 309 ? -14.662 -14.882 3.239 1.00 83.56 309 ARG A O 1
ATOM 2412 N N . TYR A 1 310 ? -15.726 -14.899 1.277 1.00 79.38 310 TYR A N 1
ATOM 2413 C CA . TYR A 1 310 ? -14.520 -14.691 0.464 1.00 79.38 310 TYR A CA 1
ATOM 2414 C C . TYR A 1 310 ? -14.701 -13.630 -0.622 1.00 79.38 310 TYR A C 1
ATOM 2416 O O . TYR A 1 310 ? -15.724 -13.601 -1.295 1.00 79.38 310 TYR A O 1
ATOM 2424 N N . CYS A 1 311 ? -13.671 -12.811 -0.868 1.00 72.94 311 CYS A N 1
ATOM 2425 C CA . CYS A 1 311 ? -13.684 -11.852 -1.981 1.00 72.94 311 CYS A CA 1
ATOM 2426 C C . CYS A 1 311 ? -13.828 -12.532 -3.347 1.00 72.94 311 CYS A C 1
ATOM 2428 O O . CYS A 1 311 ? -14.463 -11.991 -4.248 1.00 72.94 311 CYS A O 1
ATOM 2430 N N . ASP A 1 312 ? -13.181 -13.687 -3.513 1.00 77.25 312 ASP A N 1
ATOM 2431 C CA . ASP A 1 312 ? -13.122 -14.442 -4.759 1.00 77.25 312 ASP A CA 1
ATOM 2432 C C . ASP A 1 312 ? -12.776 -15.923 -4.499 1.00 77.25 312 ASP A C 1
ATOM 2434 O O . ASP A 1 312 ? -12.451 -16.339 -3.380 1.00 77.25 312 ASP A O 1
ATOM 2438 N N . SER A 1 313 ? -12.815 -16.734 -5.560 1.00 79.31 313 SER A N 1
ATOM 2439 C CA . SER A 1 313 ? -12.460 -18.157 -5.505 1.00 79.31 313 SER A CA 1
ATOM 2440 C C . SER A 1 313 ? -10.992 -18.411 -5.144 1.00 79.31 313 SER A C 1
ATOM 2442 O O . SER A 1 313 ? -10.655 -19.504 -4.692 1.00 79.31 313 SER A O 1
ATOM 2444 N N . THR A 1 314 ? -10.094 -17.442 -5.351 1.00 78.50 314 THR A N 1
ATOM 2445 C CA . THR A 1 314 ? -8.682 -17.575 -4.960 1.00 78.50 314 THR A CA 1
ATOM 2446 C C . THR A 1 314 ? -8.560 -17.550 -3.440 1.00 78.50 314 THR A C 1
ATOM 2448 O O . THR A 1 314 ? -7.943 -18.444 -2.867 1.00 78.50 314 THR A O 1
ATOM 2451 N N . CYS A 1 315 ? -9.212 -16.588 -2.783 1.00 79.81 315 CYS A N 1
ATOM 2452 C CA . CYS A 1 315 ? -9.255 -16.482 -1.325 1.00 79.81 315 CYS A CA 1
ATOM 2453 C C . CYS A 1 315 ? -9.864 -17.739 -0.688 1.00 79.81 315 CYS A C 1
ATOM 2455 O O . CYS A 1 315 ? -9.356 -18.234 0.318 1.00 79.81 315 CYS A O 1
ATOM 2457 N N . GLN A 1 316 ? -10.912 -18.295 -1.306 1.00 84.75 316 GLN A N 1
ATOM 2458 C CA . GLN A 1 316 ? -11.506 -19.557 -0.869 1.00 84.75 316 GLN A CA 1
ATOM 2459 C C . GLN A 1 316 ? -10.512 -20.721 -0.968 1.00 84.75 316 GLN A C 1
ATOM 2461 O O . GLN A 1 316 ? -10.335 -21.450 0.007 1.00 84.75 316 GLN A O 1
ATOM 2466 N N . LYS A 1 317 ? -9.840 -20.895 -2.115 1.00 85.38 317 LYS A N 1
ATOM 2467 C CA . LYS A 1 317 ? -8.851 -21.971 -2.326 1.00 85.38 317 LYS A CA 1
ATOM 2468 C C . LYS A 1 317 ? -7.689 -21.895 -1.338 1.00 85.38 317 LYS A C 1
ATOM 2470 O O . LYS A 1 317 ? -7.263 -22.926 -0.820 1.00 85.38 317 LYS A O 1
ATOM 2475 N N . GLU A 1 318 ? -7.201 -20.691 -1.055 1.00 83.19 318 GLU A N 1
ATOM 2476 C CA . GLU A 1 318 ? -6.115 -20.497 -0.096 1.00 83.19 318 GLU A CA 1
ATOM 2477 C C . GLU A 1 318 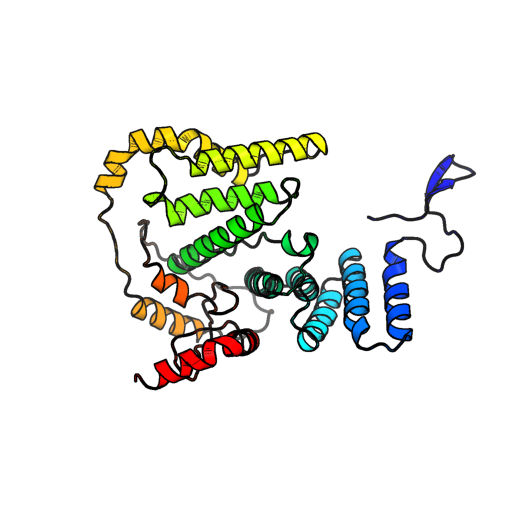? -6.552 -20.792 1.342 1.00 83.19 318 GLU A C 1
ATOM 2479 O O . GLU A 1 318 ? -5.860 -21.525 2.052 1.00 83.19 318 GLU A O 1
ATOM 2484 N N . HIS A 1 319 ? -7.735 -20.328 1.759 1.00 87.62 319 HIS A N 1
ATOM 2485 C CA . HIS A 1 319 ? -8.267 -20.657 3.084 1.00 87.62 319 HIS A CA 1
ATOM 2486 C C . HIS A 1 319 ? -8.652 -22.135 3.219 1.00 87.62 319 HIS A C 1
ATOM 2488 O O . HIS A 1 319 ? -8.581 -22.691 4.310 1.00 87.62 319 HIS A O 1
ATOM 2494 N N . TRP A 1 320 ? -9.032 -22.810 2.132 1.00 89.00 320 TRP A N 1
ATOM 2495 C CA . TRP A 1 320 ? -9.491 -24.201 2.168 1.00 89.00 320 TRP A CA 1
ATOM 2496 C C . TRP A 1 320 ? -8.477 -25.160 2.804 1.00 89.00 320 TRP A C 1
ATOM 2498 O O . TRP A 1 320 ? -8.877 -26.104 3.490 1.00 89.00 320 TRP A O 1
ATOM 2508 N N . LYS A 1 321 ? -7.174 -24.885 2.642 1.00 87.38 321 LYS A N 1
ATOM 2509 C CA . LYS A 1 321 ? -6.068 -25.669 3.224 1.00 87.38 321 LYS A CA 1
ATOM 2510 C C . LYS A 1 321 ? -6.228 -25.852 4.739 1.00 87.38 321 LYS A C 1
ATOM 2512 O O . LYS A 1 321 ? -5.953 -26.934 5.255 1.00 87.38 321 LYS A O 1
ATOM 2517 N N . THR A 1 322 ? -6.719 -24.829 5.434 1.00 86.88 322 THR A N 1
ATOM 2518 C CA . THR A 1 322 ? -6.972 -24.848 6.883 1.00 86.88 322 THR A CA 1
ATOM 2519 C C . THR A 1 322 ? -8.461 -25.009 7.209 1.00 86.88 322 THR A C 1
ATOM 2521 O O . THR A 1 322 ? -8.812 -25.746 8.130 1.00 86.88 322 THR A O 1
ATOM 2524 N N . HIS A 1 323 ? -9.355 -24.409 6.419 1.00 88.75 323 HIS A N 1
ATOM 2525 C CA . HIS A 1 323 ? -10.799 -24.391 6.667 1.00 88.75 323 HIS A CA 1
ATOM 2526 C C . HIS A 1 323 ? -11.495 -25.742 6.446 1.00 88.75 323 HIS A C 1
ATOM 2528 O O . HIS A 1 323 ? -12.477 -26.028 7.126 1.00 88.75 323 HIS A O 1
ATOM 2534 N N . LYS A 1 324 ? -10.997 -26.614 5.554 1.00 89.44 324 LYS A N 1
ATOM 2535 C CA . LYS A 1 324 ? -11.669 -27.873 5.158 1.00 89.44 324 LYS A CA 1
ATOM 2536 C C . LYS A 1 324 ? -12.133 -28.738 6.336 1.00 89.44 324 LYS A C 1
ATOM 2538 O O . LYS A 1 324 ? -13.199 -29.347 6.272 1.00 89.44 324 LYS A O 1
ATOM 2543 N N . LYS A 1 325 ? -11.330 -28.816 7.404 1.00 86.88 325 LYS A N 1
ATOM 2544 C CA . LYS A 1 325 ? -11.648 -29.612 8.604 1.00 86.88 325 LYS A CA 1
ATOM 2545 C C . LYS A 1 325 ? -12.780 -28.997 9.429 1.00 86.88 325 LYS A C 1
ATOM 2547 O O . LYS A 1 325 ? -13.573 -29.737 10.000 1.00 86.88 325 LYS A O 1
ATOM 2552 N N . VAL A 1 326 ? -12.839 -27.668 9.486 1.00 86.81 326 VAL A N 1
ATOM 2553 C CA . VAL A 1 326 ? -13.874 -26.912 10.202 1.00 86.81 326 VAL A CA 1
ATOM 2554 C C . VAL A 1 326 ? -15.167 -26.912 9.393 1.00 86.81 326 VAL A C 1
ATOM 2556 O O . VAL A 1 326 ? -16.210 -27.264 9.926 1.00 86.81 326 VAL A O 1
ATOM 2559 N N . CYS A 1 327 ? -15.074 -26.660 8.083 1.00 88.56 327 CYS A N 1
ATOM 2560 C CA . CYS A 1 327 ? -16.208 -26.642 7.160 1.00 88.56 327 CYS A CA 1
ATOM 2561 C C . CYS A 1 327 ? -17.072 -27.905 7.275 1.00 88.56 327 CYS A C 1
ATOM 2563 O O . CYS A 1 327 ? -18.278 -27.797 7.439 1.00 88.56 327 CYS A O 1
ATOM 2565 N N . LYS A 1 328 ? -16.444 -29.092 7.296 1.00 83.56 328 LYS A N 1
ATOM 2566 C CA . LYS A 1 328 ? -17.145 -30.380 7.445 1.00 83.56 328 LYS A CA 1
ATOM 2567 C C . LYS A 1 328 ? -17.868 -30.561 8.781 1.00 83.56 328 LYS A C 1
ATOM 2569 O O . LYS A 1 328 ? -18.852 -31.285 8.844 1.00 83.56 328 LYS A O 1
ATOM 2574 N N . LYS A 1 329 ? -17.338 -29.985 9.863 1.00 80.12 329 LYS A N 1
ATOM 2575 C CA . LYS A 1 329 ? -17.981 -30.058 11.182 1.00 80.12 329 LYS A CA 1
ATOM 2576 C C . LYS A 1 329 ? -19.200 -29.148 11.238 1.00 80.12 329 LYS A C 1
ATOM 2578 O O . LYS A 1 329 ? -20.195 -29.506 11.847 1.00 80.12 329 LYS A O 1
ATOM 2583 N N . GLU A 1 330 ? -19.113 -27.993 10.591 1.00 75.62 330 GLU A N 1
ATOM 2584 C CA . GLU A 1 330 ? -20.177 -26.993 10.596 1.00 75.62 330 GLU A CA 1
ATOM 2585 C C . GLU A 1 330 ? -21.285 -27.283 9.585 1.00 75.62 330 GLU A C 1
ATOM 2587 O O . GLU A 1 330 ? -22.436 -26.985 9.868 1.00 75.62 330 GLU A O 1
ATOM 2592 N N . SER A 1 331 ? -20.967 -27.913 8.451 1.00 62.72 331 SER A N 1
ATOM 2593 C CA . SER A 1 331 ? -21.963 -28.352 7.466 1.00 62.72 331 SER A CA 1
ATOM 2594 C C . SER A 1 331 ? -22.877 -29.469 7.979 1.00 62.72 331 SER A C 1
ATOM 2596 O O . SER A 1 331 ? -23.932 -29.687 7.406 1.00 62.72 331 SER A O 1
ATOM 2598 N N . ASN A 1 332 ? -22.468 -30.183 9.035 1.00 57.09 332 ASN A N 1
ATOM 2599 C CA . ASN A 1 332 ? -23.235 -31.271 9.656 1.00 57.09 332 ASN A CA 1
ATOM 2600 C C . ASN A 1 332 ? -24.042 -30.817 10.887 1.00 57.09 332 ASN A C 1
ATOM 2602 O O . ASN A 1 332 ? -24.657 -31.649 11.547 1.00 57.09 332 ASN A O 1
ATOM 2606 N N . ALA A 1 333 ? -23.973 -29.533 11.247 1.00 51.66 333 ALA A N 1
ATOM 2607 C CA . ALA A 1 333 ? -24.688 -28.959 12.387 1.00 51.66 333 ALA A CA 1
ATOM 2608 C C . ALA A 1 333 ? -26.009 -28.273 11.979 1.00 51.66 333 ALA A C 1
ATOM 2610 O O . ALA A 1 333 ? -26.623 -27.607 12.811 1.00 51.66 333 ALA A O 1
ATOM 2611 N N . HIS A 1 334 ? -26.417 -28.428 10.715 1.00 42.41 334 HIS A N 1
ATOM 2612 C CA . HIS A 1 334 ? -27.674 -27.945 10.150 1.00 42.41 334 HIS A CA 1
ATOM 2613 C C . HIS A 1 334 ? -28.511 -29.100 9.622 1.00 42.41 334 HIS A C 1
ATOM 2615 O O . HIS A 1 334 ? -27.924 -29.987 8.959 1.00 42.41 334 HIS A O 1
#

pLDDT: mean 72.21, std 19.39, range [27.83, 94.62]

Radius of gyration: 24.79 Å; Cα contacts (8 Å, |Δi|>4): 336; chains: 1; bounding box: 66×55×60 Å

Sequence (334 aa):
MDGGFQAPDPRTGKLSVQNIGLSFTMWHDALPLCANAIRARGRPDEADKADMVDLKYLILKAQVAQAVVIARKAVQRNPHIGFYYYALILGSDMSEGLRLAKKGLKCPKLSSYVRSLQDASAGGKELQEGVAFAMSALEDSQSFINEAPPDSSKMRNAIYVNVLMSLLIKGHELSDDMRELLDAKKRLDIADDFSRFFSRPVSKTQMRLACMELVSRMQNAWKEWDKIIHAHSDVRSEISPAKAEDDLADWLEQIDIEDPGVCGHDHRHRDGITTHLSLGVNDVELNRCSWCRNPSVVLKKCSGCGKTRYCDSTCQKEHWKTHKKVCKKESNAH

InterPro domains:
  IPR002893 Zinc finger, MYND-type [PF01753] (289-327)
  IPR002893 Zinc finger, MYND-type [PS01360] (289-327)
  IPR002893 Zinc finger, MYND-type [PS50865] (289-327)
  IPR024119 Transcription factor DEAF-1 [PTHR10237] (235-329)

Solvent-accessible surface area (backbone atoms only — not comparable to full-atom values): 19640 Å² total; per-residue (Å²): 136,87,52,46,54,67,45,63,36,93,89,74,66,46,77,38,77,43,74,85,82,57,101,44,51,42,60,62,63,44,30,58,56,52,22,50,56,49,56,72,68,71,48,78,89,48,48,65,58,24,53,52,36,41,38,50,39,27,54,75,70,68,37,39,73,62,23,30,57,53,22,56,55,46,38,74,75,47,75,53,50,29,67,34,28,54,43,38,33,77,69,42,57,67,69,59,18,46,52,32,47,43,53,21,70,71,21,67,90,66,51,71,77,70,68,62,71,81,83,70,86,68,82,48,95,46,73,69,50,38,52,37,44,37,56,47,46,27,54,48,21,51,51,46,66,74,72,48,62,66,74,42,93,49,44,56,58,33,51,33,47,25,54,56,27,39,47,74,75,40,48,93,72,57,55,96,81,40,57,69,50,53,50,51,49,54,56,43,53,54,33,48,50,44,28,54,75,69,73,42,85,86,74,89,41,71,63,53,50,53,41,52,51,45,61,72,40,44,71,59,47,47,71,74,40,44,69,59,53,62,75,55,67,78,68,64,76,82,73,61,66,70,60,62,48,52,62,48,51,63,56,66,70,68,68,78,93,72,76,99,80,74,91,85,86,88,80,80,88,79,90,80,84,96,70,79,75,78,73,59,78,68,64,52,54,70,37,18,17,74,59,62,53,45,66,43,94,74,47,50,55,37,90,71,45,59,77,51,28,16,74,44,73,64,42,45,60,63,39,39,81,69,40,55,71,54,37,60,60,51,43,68,73,110

Secondary structure (DSSP, 8-state):
---B-EEE-TTT--EEE---SSS-SBGGGGHHHHHHHHHHTT-GGGHHHHHHHHHHHHHHTT-HHHHHHHHHHHHHH-TT-HHHHHHHHTTS-HHHHHHHHHHHHTSTT--HHHHTT----PPPSSHHHHHHHHHHHHHHHHHHHHHS-TT-TTHHHHHHHHHHHHHHHHGGGS-TT-HHHHHHHHHHHHHHHHHHHTT------HHHHHHHHHHHHHHHHHHHHHHHHHHTTT------HHHHHHHHHHHHTT-----TT-------------------HHHHHHTB-TTT--B-S-PEEPTTTSS-EESSHHHHHHHHHHHHHHHHHHTT--

Organism: NCBI:txid205917

Mean predicted aligned error: 14.55 Å

Nearest PDB structures (foldseek):
  4r7s-assembly1_A  TM=4.409E-01  e=2.856E-01  Parabacte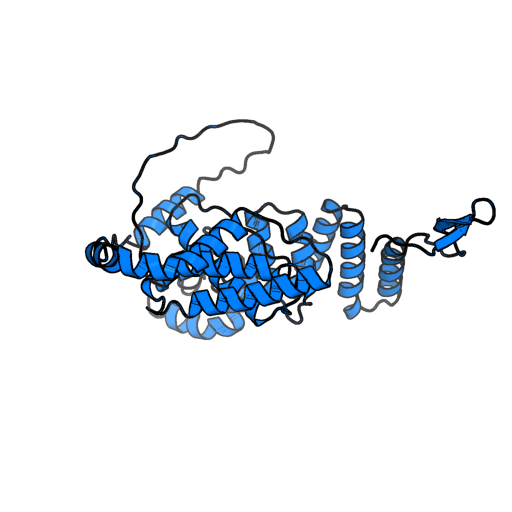roides merdae ATCC 43184
  8sxg-assembly1_C  TM=4.025E-01  e=2.360E-01  Pseudomonas aeruginosa
  8r0a-assembly1_N  TM=3.459E-01  e=3.142E-01  Homo sapiens
  8h6e-assembly1_4G  TM=3.304E-01  e=4.601E-01  Homo sapiens
  8h6j-assembly1_4G  TM=2.959E-01  e=3.456E-01  Homo sapiens

Foldseek 3Di:
DWDFDWDQDPPHRDTDQDDPPDPDRTPLVCLLVVLVVQVVVVDPVCNLVSLLSVLVSCVVVVVLVVSLVSLVVSCVVPVQALSSLVSNLVPDDLQVNLVSLLSSVPHPPDDLVSLLPDDRDDDDPDPLLNLLSLVVLLVSLVVCCVPHDLQRPCVLVSLLSNQVSCCQQVVVVQDLQNVVLVVSVVSNVSNVVSCVVVVHDDDPDPSNVVSVVCSVCVNVVCVVCVVVCVVQVPPEDDDDLVVVLVVLVVVVVPDDDDDPPDDDDDDDDDDDDDDRYDDDPVSSQVQAQPQSGDRHSDWCADPQQRPGTHPDVVSVVVCCVPCVVVSVVRSVVD